Protein AF-A0A645GC08-F1 (afdb_monomer)

Nearest PDB structures (foldseek):
  6nr8-assembly1_1  TM=3.978E-01  e=1.849E+00  Homo sapiens
  1fxk-assembly1_B  TM=2.703E-01  e=1.418E+00  Methanothermobacter thermautotrophicus
  2zdi-assembly1_B-2  TM=3.950E-01  e=8.174E+00  Pyrococcus horikoshii

Solvent-accessible surface area (backbone atoms only — not comparable to full-atom values): 13356 Å² total; per-residue (Å²): 122,77,52,59,74,87,44,87,64,41,67,59,56,50,52,43,41,53,43,40,22,62,63,48,68,34,46,72,47,71,43,94,70,57,25,43,70,50,77,42,51,56,72,68,39,49,51,50,32,51,51,52,36,55,53,45,50,52,51,51,55,53,50,50,53,58,54,64,69,70,48,66,54,70,79,37,64,28,64,39,75,78,86,88,50,78,43,80,37,68,46,51,73,68,41,28,52,48,25,18,51,52,19,20,40,50,35,42,37,51,52,43,51,51,54,49,52,54,54,53,50,64,71,67,50,75,84,87,82,82,84,88,86,84,87,83,88,84,84,90,85,90,78,87,82,77,85,88,81,67,85,54,77,67,56,60,52,51,51,51,50,50,53,54,49,53,50,50,50,52,38,48,52,52,51,48,54,50,42,72,73,65,63,69,76,80,80,76,64,80,88,58,76,62,85,52,70,28,68,68,22,21,52,53,13,28,55,49,24,68,70,52,78,87,81,76,69,89,87,80,90,86,133

Secondary structure (DSSP, 8-state):
----TT-TTHHHHHHHHHHHHHHTT-EEEE-TTSS-EEEES-HHHHHHHHHHHHHHHHHHHHHHHHHHHH-GGGG-EEEEE-SS-EEEEEPPHHHHHHHHHHHHHHHHHHHHHHHHHHHHHHHHS----SSS-----------PPP------HHHHHHHHHHHHHHHHHHHHHHHHHHHHHH-PPP--------SS--HHHHHHHHHHHHHS-SS--------

Organism: NCBI:txid1076179

pLDDT: mean 78.56, std 20.41, range [30.0, 98.12]

Mean predicted aligned error: 11.7 Å

Foldseek 3Di:
DQDDQPDPCLLLLVLLLVLLCVLLLWDWDADLSSHDIGIFAPPVSVVLSVLLSVQLVVLLVVLLVVLVVVVPQQPDWWFDDPPPDTDTGRDDSSQLSVLLSVLLSVLLSVVSVVVSVVVVVVLPDDPPPPPPDDDDDDDDDDDDDDDPPDPPPNVVSVVVVVVVVVRSVVRVVVSVVVCVVPVDDDPPSPPDPPSTHGPVSSVSSNVSNNVRDSPDSDPDPDD

Sequence (223 aa):
MIGRPGQRWLRHYCTLFMAVARANDVEFLLAGNSTRMYAHGMPSDIAMTIALYESLRAQMVASATRWMATGDWKRETTDRWDGHRLDEQPVHWSTAKTSFYEGFISSIAERLQDSRRRAEESATAPTATAAGRATDAGTRSTGPGPDPTGPGPGKDLHSTAVVLAAKREQVRAFHQQVCDRLRPGRWRGGDRGPTTWSEGGARAGREAGRRAAVGRAHGELSR

Radius of gyration: 24.83 Å; Cα contacts (8 Å, |Δi|>4): 228; chains: 1; bounding box: 43×56×78 Å

Structure (mmCIF, N/CA/C/O backbone):
data_AF-A0A645GC08-F1
#
_entry.id   AF-A0A645GC08-F1
#
loop_
_atom_site.group_PDB
_atom_site.id
_atom_site.type_symbol
_atom_site.label_atom_id
_atom_site.label_alt_id
_atom_site.label_comp_id
_atom_site.label_asym_id
_atom_site.label_entity_id
_atom_site.label_seq_id
_atom_site.pdbx_PDB_ins_code
_atom_site.Cartn_x
_atom_site.Cartn_y
_atom_site.Cartn_z
_atom_site.occupancy
_atom_site.B_iso_or_equiv
_atom_site.auth_seq_id
_atom_site.auth_comp_id
_atom_site.auth_asym_id
_atom_site.auth_atom_id
_atom_site.pdbx_PDB_model_num
ATOM 1 N N . MET A 1 1 ? -14.2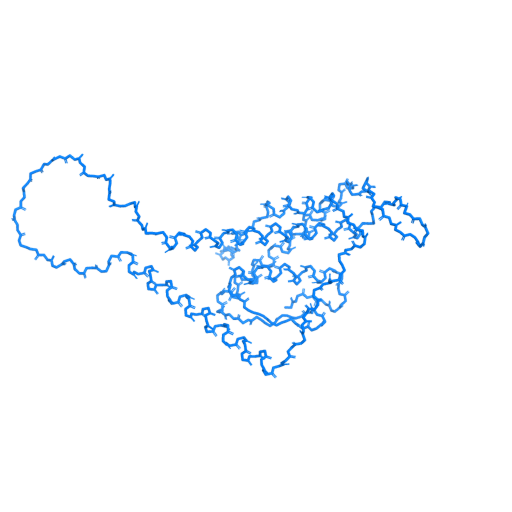95 1.446 -3.977 1.00 65.50 1 MET A N 1
ATOM 2 C CA . MET A 1 1 ? -13.894 0.419 -4.977 1.00 65.50 1 MET A CA 1
ATOM 3 C C . MET A 1 1 ? -12.379 0.443 -5.100 1.00 65.50 1 MET A C 1
ATOM 5 O O . MET A 1 1 ? -11.834 1.532 -5.036 1.00 65.50 1 MET A O 1
ATOM 9 N N . ILE A 1 2 ? -11.711 -0.703 -5.278 1.00 79.81 2 ILE A N 1
ATOM 10 C CA . ILE A 1 2 ? -10.236 -0.751 -5.389 1.00 79.81 2 ILE A CA 1
ATOM 11 C C . ILE A 1 2 ? -9.778 -0.644 -6.851 1.00 79.81 2 ILE A C 1
ATOM 13 O O . ILE A 1 2 ? -8.783 0.014 -7.153 1.00 79.81 2 ILE A O 1
ATOM 17 N N . GLY A 1 3 ? -10.510 -1.273 -7.772 1.00 80.31 3 GLY A N 1
ATOM 18 C CA . GLY A 1 3 ? -10.159 -1.284 -9.188 1.00 80.31 3 GLY A CA 1
ATOM 19 C C . GLY A 1 3 ? -11.130 -2.088 -10.047 1.00 80.31 3 GLY A C 1
ATOM 20 O O . GLY A 1 3 ? -12.157 -2.571 -9.563 1.00 80.31 3 GLY A O 1
ATOM 21 N N . ARG A 1 4 ? -10.802 -2.224 -11.336 1.00 78.56 4 ARG A N 1
ATOM 22 C CA . ARG A 1 4 ? -11.586 -3.012 -12.307 1.00 78.56 4 ARG A CA 1
ATOM 23 C C . ARG A 1 4 ? -11.124 -4.479 -12.324 1.00 78.56 4 ARG A C 1
ATOM 25 O O . ARG A 1 4 ? -9.937 -4.721 -12.097 1.00 78.56 4 ARG A O 1
ATOM 32 N N . PRO A 1 5 ? -12.007 -5.458 -12.613 1.00 72.88 5 PRO A N 1
ATOM 33 C CA . PRO A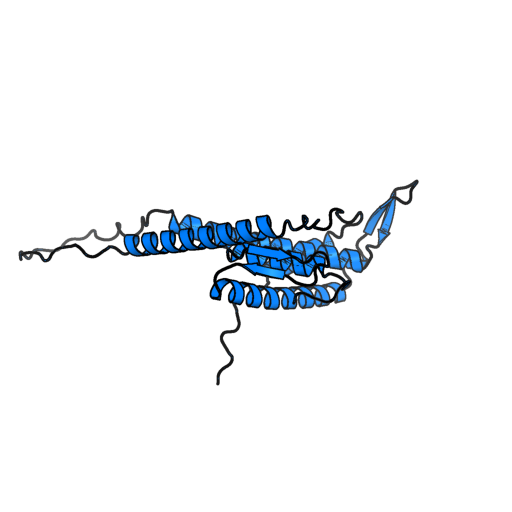 1 5 ? -11.590 -6.853 -12.755 1.00 72.88 5 PRO A CA 1
ATOM 34 C C . PRO A 1 5 ? -10.467 -6.987 -13.790 1.00 72.88 5 PRO A C 1
ATOM 36 O O . PRO A 1 5 ? -10.525 -6.359 -14.845 1.00 72.88 5 PRO A O 1
ATOM 39 N N . GLY A 1 6 ? -9.430 -7.768 -13.477 1.00 72.19 6 GLY A N 1
ATOM 40 C CA . GLY A 1 6 ? -8.290 -7.978 -14.379 1.00 72.19 6 GLY A CA 1
ATOM 41 C C . GLY A 1 6 ? -7.342 -6.779 -14.520 1.00 72.19 6 GLY A C 1
ATOM 42 O O . GLY A 1 6 ? -6.403 -6.834 -15.313 1.00 72.19 6 GLY A O 1
ATOM 43 N N . GLN A 1 7 ? -7.540 -5.698 -13.755 1.00 81.00 7 GLN A N 1
ATOM 44 C CA . GLN A 1 7 ? -6.618 -4.567 -13.761 1.00 81.00 7 GLN A CA 1
ATOM 45 C C . GLN A 1 7 ? -5.208 -5.019 -13.357 1.00 81.00 7 GLN A C 1
ATOM 47 O O . GLN A 1 7 ? -5.000 -5.664 -12.324 1.00 81.00 7 GLN A O 1
ATOM 52 N N . ARG A 1 8 ? -4.213 -4.625 -14.157 1.00 80.38 8 ARG A N 1
ATOM 53 C CA . ARG A 1 8 ? -2.802 -4.847 -13.828 1.00 80.38 8 ARG A CA 1
ATOM 54 C C . ARG A 1 8 ? -2.493 -4.235 -12.460 1.00 80.38 8 ARG A C 1
ATOM 56 O O . ARG A 1 8 ? -2.884 -3.102 -12.191 1.00 80.38 8 ARG A O 1
ATOM 63 N N . TRP A 1 9 ? -1.773 -4.983 -11.624 1.00 87.19 9 TRP A N 1
ATOM 64 C CA . TRP A 1 9 ? -1.327 -4.564 -10.283 1.00 87.19 9 TRP A CA 1
ATOM 65 C C . TRP A 1 9 ? -2.415 -4.464 -9.208 1.00 87.19 9 TRP A C 1
ATOM 67 O O . TRP A 1 9 ? -2.113 -4.051 -8.089 1.00 87.19 9 TRP A O 1
ATOM 77 N N . LEU A 1 10 ? -3.649 -4.895 -9.498 1.00 88.25 10 LEU A N 1
ATOM 78 C CA . LEU A 1 10 ? -4.759 -4.868 -8.541 1.00 88.25 10 LEU A CA 1
ATOM 79 C C . LEU A 1 10 ? -4.413 -5.565 -7.220 1.00 88.25 10 LEU A C 1
ATOM 81 O O . LEU A 1 10 ? -4.722 -5.058 -6.148 1.00 88.25 10 LEU A O 1
ATOM 85 N N . ARG A 1 11 ? -3.671 -6.672 -7.300 1.00 87.38 11 ARG A N 1
ATOM 86 C CA . ARG A 1 11 ? -3.142 -7.380 -6.133 1.00 87.38 11 ARG A CA 1
ATOM 87 C C . ARG A 1 11 ? -2.327 -6.469 -5.214 1.00 87.38 11 ARG A C 1
ATOM 89 O O . ARG A 1 11 ? -2.555 -6.483 -4.014 1.00 87.38 11 ARG A O 1
ATOM 96 N N . HIS A 1 12 ? -1.393 -5.688 -5.754 1.00 91.94 12 HIS A N 1
ATOM 97 C CA . HIS A 1 12 ? -0.552 -4.803 -4.945 1.00 91.94 12 HIS A CA 1
ATOM 98 C C . HIS A 1 12 ? -1.367 -3.661 -4.338 1.00 91.94 12 HIS A C 1
ATOM 100 O O . HIS A 1 12 ? -1.130 -3.276 -3.198 1.00 91.94 12 HIS A O 1
ATOM 106 N N . TYR A 1 13 ? -2.384 -3.170 -5.052 1.00 93.06 13 TYR A N 1
ATOM 107 C CA . TYR A 1 13 ? -3.334 -2.211 -4.491 1.00 93.06 13 TYR A CA 1
ATOM 108 C C . TYR A 1 13 ? -4.119 -2.806 -3.320 1.00 93.06 13 TYR A C 1
ATOM 110 O O . TYR A 1 13 ? -4.253 -2.141 -2.297 1.00 93.06 13 TYR A O 1
ATOM 118 N N . CYS A 1 14 ? -4.573 -4.056 -3.422 1.00 91.88 14 CYS A N 1
ATOM 119 C CA . CYS A 1 14 ? -5.171 -4.757 -2.290 1.00 91.88 14 CYS A CA 1
ATOM 120 C C . CYS A 1 14 ? -4.160 -4.920 -1.149 1.00 91.88 14 CYS A C 1
ATOM 122 O O . CYS A 1 14 ? -4.481 -4.579 -0.019 1.00 91.88 14 CYS A O 1
ATOM 124 N N . THR A 1 15 ? -2.933 -5.385 -1.412 1.00 92.38 15 THR A N 1
ATOM 125 C CA . THR A 1 15 ? -1.918 -5.589 -0.361 1.00 92.38 15 THR A CA 1
ATOM 126 C C . THR A 1 15 ? -1.582 -4.298 0.383 1.00 92.38 15 THR A C 1
ATOM 128 O O . THR A 1 15 ? -1.499 -4.320 1.609 1.00 92.38 15 THR A O 1
ATOM 131 N N . LEU A 1 16 ? -1.462 -3.170 -0.324 1.00 94.81 16 LEU A N 1
ATOM 132 C CA . LEU A 1 16 ? -1.279 -1.864 0.308 1.00 94.81 16 LEU A CA 1
ATOM 133 C C . LEU A 1 16 ? -2.466 -1.508 1.210 1.00 94.81 16 LEU A C 1
ATOM 135 O O . LEU A 1 16 ? -2.259 -1.129 2.358 1.00 94.81 16 LEU A O 1
ATOM 139 N N . PHE A 1 17 ? -3.701 -1.668 0.721 1.00 94.12 17 PHE A N 1
ATOM 140 C CA . PHE A 1 17 ? -4.895 -1.421 1.533 1.00 94.12 17 PHE A CA 1
ATOM 141 C C . PHE A 1 17 ? -4.889 -2.279 2.801 1.00 94.12 17 PHE A C 1
ATOM 143 O O . PHE A 1 17 ? -5.131 -1.768 3.886 1.00 94.12 17 PHE A O 1
ATOM 150 N N . MET A 1 18 ? -4.560 -3.568 2.684 1.00 92.19 18 MET A N 1
ATOM 151 C CA . MET A 1 18 ? -4.503 -4.481 3.829 1.00 92.19 18 MET A CA 1
ATOM 152 C C . MET A 1 18 ? -3.471 -4.050 4.873 1.00 92.19 18 MET A C 1
ATOM 154 O O . MET A 1 18 ? -3.731 -4.176 6.067 1.00 92.19 18 MET A O 1
ATOM 158 N N . ALA A 1 19 ? -2.313 -3.540 4.443 1.00 92.69 19 ALA A N 1
ATOM 159 C CA . ALA A 1 19 ? -1.307 -3.006 5.359 1.00 92.69 19 ALA A CA 1
ATOM 160 C C . ALA A 1 19 ? -1.841 -1.790 6.136 1.00 92.69 19 ALA A C 1
ATOM 162 O O . ALA A 1 19 ? -1.668 -1.719 7.350 1.00 92.69 19 ALA A O 1
ATOM 163 N N . VAL A 1 20 ? -2.543 -0.878 5.454 1.00 93.81 20 VAL A N 1
ATOM 164 C CA . VAL A 1 20 ? -3.143 0.312 6.078 1.00 93.81 20 VAL A CA 1
ATOM 165 C C . VAL A 1 20 ? -4.310 -0.059 6.998 1.00 93.81 20 VAL A C 1
ATOM 167 O O . VAL A 1 20 ? -4.372 0.435 8.118 1.00 93.81 20 VAL A O 1
ATOM 170 N N . ALA A 1 21 ? -5.201 -0.957 6.576 1.00 92.75 21 ALA A N 1
ATOM 171 C CA . ALA A 1 21 ? -6.361 -1.376 7.363 1.00 92.75 21 ALA A CA 1
ATOM 172 C C . ALA A 1 21 ? -5.948 -2.008 8.701 1.00 92.75 21 ALA A C 1
ATOM 174 O O . ALA A 1 21 ? -6.444 -1.610 9.752 1.00 92.75 21 ALA A O 1
ATOM 175 N N . ARG A 1 22 ? -4.946 -2.902 8.689 1.00 88.94 22 ARG A N 1
ATOM 176 C CA . ARG A 1 22 ? -4.400 -3.492 9.925 1.00 88.94 22 ARG A CA 1
ATOM 177 C C . ARG A 1 22 ? -3.792 -2.458 10.872 1.00 88.94 22 ARG A C 1
ATOM 179 O O . ARG A 1 22 ? -3.813 -2.658 12.083 1.00 88.94 22 ARG A O 1
ATOM 186 N N . ALA A 1 23 ? -3.227 -1.376 10.341 1.00 88.38 23 ALA A N 1
ATOM 187 C CA . ALA A 1 23 ? -2.657 -0.309 11.160 1.00 88.38 23 ALA A CA 1
ATOM 188 C C . ALA A 1 23 ? -3.726 0.541 11.863 1.00 88.38 23 ALA A C 1
ATOM 190 O O . ALA A 1 23 ? -3.434 1.137 12.892 1.00 88.38 23 ALA A O 1
ATOM 191 N N . ASN A 1 24 ? -4.948 0.565 11.325 1.00 88.44 24 ASN A N 1
ATOM 192 C CA . ASN A 1 24 ? -6.072 1.360 11.822 1.00 88.44 24 ASN A CA 1
ATOM 193 C C . ASN A 1 24 ? -7.178 0.485 12.445 1.00 88.44 24 ASN A C 1
ATOM 195 O O . ASN A 1 24 ? -8.313 0.928 12.546 1.00 88.44 24 ASN A O 1
ATOM 199 N N . ASP A 1 25 ? -6.868 -0.764 12.819 1.00 87.69 25 ASP A N 1
ATOM 200 C CA . ASP A 1 25 ? -7.819 -1.721 13.414 1.00 87.69 25 ASP A CA 1
ATOM 201 C C . ASP A 1 25 ? -9.111 -1.932 12.588 1.00 87.69 25 ASP A C 1
ATOM 203 O O . ASP A 1 25 ? -10.182 -2.214 13.127 1.00 87.69 25 ASP A O 1
ATOM 207 N N . VAL A 1 26 ? -9.006 -1.827 11.259 1.00 92.06 26 VAL A N 1
ATOM 208 C CA . VAL A 1 26 ? -10.106 -2.087 10.324 1.00 92.06 26 VAL A CA 1
ATOM 209 C C . VAL A 1 26 ? -10.006 -3.515 9.797 1.00 92.06 26 VAL A C 1
ATOM 211 O O . VAL A 1 26 ? -9.039 -3.884 9.125 1.00 92.06 26 VAL A O 1
ATOM 214 N N . GLU A 1 27 ? -11.049 -4.300 10.044 1.00 92.62 27 GLU A N 1
ATOM 215 C CA . GLU A 1 27 ? -11.235 -5.621 9.450 1.00 92.62 27 GLU A CA 1
ATOM 216 C C . GLU A 1 27 ? -11.897 -5.503 8.073 1.00 92.62 27 GLU A C 1
ATOM 218 O O . GLU A 1 27 ? -12.526 -4.495 7.746 1.00 92.62 27 GLU A O 1
ATOM 223 N N . PHE A 1 28 ? -11.764 -6.513 7.213 1.00 91.75 28 PHE A N 1
ATOM 224 C CA . PHE A 1 28 ? -12.370 -6.448 5.881 1.00 91.75 28 PHE A CA 1
ATOM 225 C C . PHE A 1 28 ? -12.635 -7.816 5.249 1.00 91.75 28 PHE A C 1
ATOM 227 O O . PHE A 1 28 ? -12.053 -8.836 5.616 1.00 91.75 28 PHE A O 1
ATOM 234 N N . LEU A 1 29 ? -13.485 -7.809 4.223 1.00 90.25 29 LEU A N 1
ATOM 235 C CA . LEU A 1 29 ? -13.654 -8.895 3.264 1.00 90.25 29 LEU A CA 1
ATOM 236 C C . LEU A 1 29 ? -13.270 -8.427 1.866 1.00 90.25 29 LEU A C 1
ATOM 238 O O . LEU A 1 29 ? -13.698 -7.366 1.417 1.00 90.25 29 LEU A O 1
ATOM 242 N N . LEU A 1 30 ? -12.489 -9.232 1.152 1.00 87.88 30 LEU A N 1
ATOM 243 C CA . LEU A 1 30 ? -12.089 -8.963 -0.226 1.00 87.88 30 LEU A CA 1
ATOM 244 C C . LEU A 1 30 ? -12.901 -9.850 -1.172 1.00 87.88 30 LEU A C 1
ATOM 246 O O . LEU A 1 30 ? -12.920 -11.071 -1.028 1.00 87.88 30 LEU A O 1
ATOM 250 N N . ALA A 1 31 ? -13.561 -9.242 -2.157 1.00 84.81 31 ALA A N 1
ATOM 251 C CA . ALA A 1 31 ? -14.234 -9.991 -3.211 1.00 84.81 31 ALA A CA 1
ATOM 252 C C . ALA A 1 31 ? -13.220 -10.864 -3.972 1.00 84.81 31 ALA A C 1
ATOM 254 O O . ALA A 1 31 ? -12.104 -10.419 -4.238 1.00 84.81 31 ALA A O 1
ATOM 255 N N . GLY A 1 32 ? -13.607 -12.077 -4.384 1.00 77.94 32 GLY A N 1
ATOM 256 C CA . GLY A 1 32 ? -12.688 -13.034 -5.026 1.00 77.94 32 GLY A CA 1
ATOM 257 C C . GLY A 1 32 ? -12.002 -12.508 -6.297 1.00 77.94 32 GLY A C 1
ATOM 258 O O . GLY A 1 32 ? -10.858 -12.848 -6.577 1.00 77.94 32 GLY A O 1
ATOM 259 N N . ASN A 1 33 ? -12.647 -11.592 -7.024 1.00 80.81 33 ASN A N 1
ATOM 260 C CA . ASN A 1 33 ? -12.076 -10.916 -8.198 1.00 80.81 33 ASN A CA 1
ATOM 261 C C . ASN A 1 33 ? -11.182 -9.703 -7.854 1.00 80.81 33 ASN A C 1
ATOM 263 O O . ASN A 1 33 ? -10.749 -8.977 -8.746 1.00 80.81 33 ASN A O 1
ATOM 267 N N . SER A 1 34 ? -10.932 -9.461 -6.565 1.00 82.06 34 SER A N 1
ATOM 268 C CA . SER A 1 34 ? -10.100 -8.388 -6.006 1.00 82.06 34 SER A CA 1
ATOM 269 C C . SER A 1 34 ? -10.540 -6.951 -6.343 1.00 82.06 34 SER A C 1
ATOM 271 O O . SER A 1 34 ? -9.756 -6.014 -6.238 1.00 82.06 34 SER A O 1
ATOM 273 N N . THR A 1 35 ? -11.799 -6.743 -6.739 1.00 84.69 35 THR A N 1
ATOM 274 C CA . THR A 1 35 ? -12.303 -5.416 -7.169 1.00 84.69 35 THR A CA 1
ATOM 275 C C . THR A 1 35 ? -12.919 -4.578 -6.054 1.00 84.69 35 THR A C 1
ATOM 277 O O . THR A 1 35 ? -12.949 -3.342 -6.122 1.00 84.69 35 THR A O 1
ATOM 280 N N . ARG A 1 36 ? -13.436 -5.245 -5.021 1.00 84.50 36 ARG A N 1
ATOM 281 C CA . ARG A 1 36 ? -14.189 -4.629 -3.928 1.00 84.50 36 ARG A CA 1
ATOM 282 C C . ARG A 1 36 ? -13.718 -5.170 -2.590 1.00 84.50 36 ARG A C 1
ATOM 284 O O . ARG A 1 36 ? -13.502 -6.371 -2.453 1.00 84.50 36 ARG A O 1
ATOM 291 N N . MET A 1 37 ? -13.599 -4.262 -1.629 1.00 87.25 37 MET A N 1
ATOM 292 C CA . MET A 1 37 ? -13.346 -4.565 -0.227 1.00 87.25 37 MET A CA 1
ATOM 293 C C . MET A 1 37 ? -14.523 -4.052 0.590 1.00 87.25 37 MET A C 1
ATOM 295 O O . MET A 1 37 ? -14.999 -2.942 0.348 1.00 87.25 37 MET A O 1
ATOM 299 N N . TYR A 1 38 ? -14.989 -4.873 1.520 1.00 89.75 38 TYR A N 1
ATOM 300 C CA . TYR A 1 38 ? -16.022 -4.539 2.488 1.00 89.75 38 TYR A CA 1
ATOM 301 C C . TYR A 1 38 ? -15.323 -4.350 3.827 1.00 89.75 38 TYR A C 1
ATOM 303 O O . TYR A 1 38 ? -14.856 -5.327 4.400 1.00 89.75 38 TYR A O 1
ATOM 311 N N . ALA A 1 39 ? -15.158 -3.101 4.254 1.00 90.69 39 ALA A N 1
ATOM 312 C CA . ALA A 1 39 ? -14.477 -2.763 5.497 1.00 90.69 39 ALA A CA 1
ATOM 313 C C . ALA A 1 39 ? -15.452 -2.792 6.681 1.00 90.69 39 ALA A C 1
ATOM 315 O O . ALA A 1 39 ? -16.612 -2.398 6.554 1.00 90.69 39 ALA A O 1
ATOM 316 N N . HIS A 1 40 ? -14.955 -3.233 7.828 1.00 91.62 40 HIS A N 1
ATOM 317 C CA . HIS A 1 40 ? -15.657 -3.338 9.094 1.00 91.62 40 HIS A CA 1
ATOM 318 C C . HIS A 1 40 ? -14.781 -2.688 10.167 1.00 91.62 40 HIS A C 1
ATOM 320 O O . HIS A 1 40 ? -13.630 -3.068 10.358 1.00 91.62 40 HIS A O 1
ATOM 326 N N . GLY A 1 41 ? -15.308 -1.676 10.837 1.00 91.50 41 GLY A N 1
ATOM 327 C CA . GLY A 1 41 ? -14.552 -0.841 11.762 1.00 91.50 41 GLY A CA 1
ATOM 328 C C . GLY A 1 41 ? -15.373 0.373 12.164 1.00 91.50 41 GLY A C 1
ATOM 329 O O . GLY A 1 41 ? -16.509 0.538 11.706 1.00 91.50 41 GLY A O 1
ATOM 330 N N . MET A 1 42 ? -14.801 1.239 12.998 1.00 90.88 42 MET A N 1
ATOM 331 C CA . MET A 1 42 ? -15.452 2.509 13.307 1.00 90.88 42 MET A CA 1
ATOM 332 C C . MET A 1 42 ? -15.467 3.405 12.058 1.00 90.88 42 MET A C 1
ATOM 334 O O . MET A 1 42 ? -14.512 3.380 11.276 1.00 90.88 42 MET A O 1
ATOM 338 N N . PRO A 1 43 ? -16.503 4.240 11.860 1.00 90.50 43 PRO A N 1
ATOM 339 C CA . PRO A 1 43 ? -16.583 5.120 10.693 1.00 90.50 43 PRO A CA 1
ATOM 340 C C . PRO A 1 43 ? -15.357 6.029 10.510 1.00 90.50 43 PRO A C 1
ATOM 342 O O . PRO A 1 43 ? -14.895 6.211 9.384 1.00 90.50 43 PRO A O 1
ATOM 345 N N . SER A 1 44 ? -14.797 6.551 11.609 1.00 89.56 44 SER A N 1
ATOM 346 C CA . SER A 1 44 ? -13.567 7.356 11.603 1.00 89.56 44 SER A CA 1
ATOM 347 C C . SER A 1 44 ? -12.365 6.576 11.078 1.00 89.56 44 SER A C 1
ATOM 349 O O . SER A 1 44 ? -11.617 7.075 10.240 1.00 89.56 44 SER A O 1
ATOM 351 N N . ASP A 1 45 ? -12.211 5.336 11.532 1.00 91.06 45 ASP A N 1
ATOM 352 C CA . ASP A 1 45 ? -11.048 4.498 11.241 1.00 91.06 45 ASP A CA 1
ATOM 353 C C . ASP A 1 45 ? -11.098 4.010 9.791 1.00 91.06 45 ASP A C 1
ATOM 355 O O . ASP A 1 45 ? -10.083 3.974 9.091 1.00 91.06 45 ASP A O 1
ATOM 359 N N . ILE A 1 46 ? -12.305 3.719 9.295 1.00 92.81 46 ILE A N 1
ATOM 360 C CA . ILE A 1 46 ? -12.548 3.419 7.882 1.00 92.81 46 ILE A CA 1
ATOM 361 C C . ILE A 1 46 ? -12.210 4.638 7.015 1.00 92.81 46 ILE A C 1
ATOM 363 O O . ILE A 1 46 ? -11.494 4.493 6.023 1.00 92.81 46 ILE A O 1
ATOM 367 N N . ALA A 1 47 ? -12.681 5.836 7.378 1.00 92.81 47 ALA A N 1
ATOM 368 C CA . ALA A 1 47 ? -12.394 7.056 6.622 1.00 92.81 47 ALA A CA 1
ATOM 369 C C . ALA A 1 47 ? -10.886 7.357 6.579 1.00 92.81 47 ALA A C 1
ATOM 371 O O . ALA A 1 47 ? -10.339 7.635 5.509 1.00 92.81 47 ALA A O 1
ATOM 372 N N . MET A 1 48 ? -10.196 7.219 7.714 1.00 91.88 48 MET A N 1
ATOM 373 C CA . MET A 1 48 ? -8.745 7.384 7.806 1.00 91.88 48 MET A CA 1
ATOM 374 C C . MET A 1 48 ? -8.001 6.335 6.974 1.00 91.88 48 MET A C 1
ATOM 376 O O . MET A 1 48 ? -7.090 6.679 6.221 1.00 91.88 48 MET A O 1
ATOM 380 N N . THR A 1 49 ? -8.429 5.071 7.037 1.00 93.81 49 THR A N 1
ATOM 381 C CA . THR A 1 49 ? -7.871 3.978 6.226 1.00 93.81 49 THR A CA 1
ATOM 382 C C . THR A 1 49 ? -7.983 4.279 4.737 1.00 93.81 49 THR A C 1
ATOM 384 O O . THR A 1 49 ? -7.004 4.121 4.010 1.00 93.81 49 THR A O 1
ATOM 387 N N . ILE A 1 50 ? -9.152 4.737 4.278 1.00 93.25 50 ILE A N 1
ATOM 388 C CA . ILE A 1 50 ? -9.383 5.089 2.872 1.00 93.25 50 ILE A CA 1
ATOM 389 C C . ILE A 1 50 ? -8.484 6.259 2.463 1.00 93.25 50 ILE A C 1
ATOM 391 O O . ILE A 1 50 ? -7.757 6.139 1.478 1.00 93.25 50 ILE A O 1
ATOM 395 N N . ALA A 1 51 ? -8.462 7.346 3.239 1.00 94.25 51 ALA A N 1
ATOM 396 C CA . ALA A 1 51 ? -7.664 8.531 2.926 1.00 94.25 51 ALA A CA 1
ATOM 397 C C . ALA A 1 51 ? -6.156 8.225 2.868 1.00 94.25 51 ALA A C 1
ATOM 399 O O . ALA A 1 51 ? -5.460 8.621 1.926 1.00 94.25 51 ALA A O 1
ATOM 400 N N . LEU A 1 52 ? -5.645 7.473 3.848 1.00 94.06 52 LEU A N 1
ATOM 401 C CA . LEU A 1 52 ? -4.247 7.042 3.877 1.00 94.06 52 LEU A CA 1
ATOM 402 C C . LEU A 1 52 ? -3.923 6.123 2.702 1.00 94.06 52 LEU A C 1
ATOM 404 O O . LEU A 1 52 ? -2.908 6.313 2.034 1.00 94.06 52 LEU A O 1
ATOM 408 N N . TYR A 1 53 ? -4.786 5.147 2.423 1.00 95.31 53 TYR A N 1
ATOM 409 C CA . TYR A 1 53 ? -4.618 4.243 1.294 1.00 95.31 53 TYR A CA 1
ATOM 410 C C . TYR A 1 53 ? -4.556 4.993 -0.042 1.00 95.31 53 TYR A C 1
ATOM 412 O O . TYR A 1 53 ? -3.656 4.734 -0.843 1.00 95.31 53 TYR A O 1
ATOM 420 N N . GLU A 1 54 ? -5.481 5.921 -0.289 1.00 95.31 54 GLU A N 1
ATOM 421 C CA . GLU A 1 54 ? -5.543 6.675 -1.542 1.00 95.31 54 GLU A CA 1
ATOM 422 C C . GLU A 1 54 ? -4.297 7.544 -1.735 1.00 95.31 54 GLU A C 1
ATOM 424 O O . GLU A 1 54 ? -3.670 7.494 -2.800 1.00 95.31 54 GLU A O 1
ATOM 429 N N . SER A 1 55 ? -3.875 8.248 -0.681 1.00 96.44 55 SER A N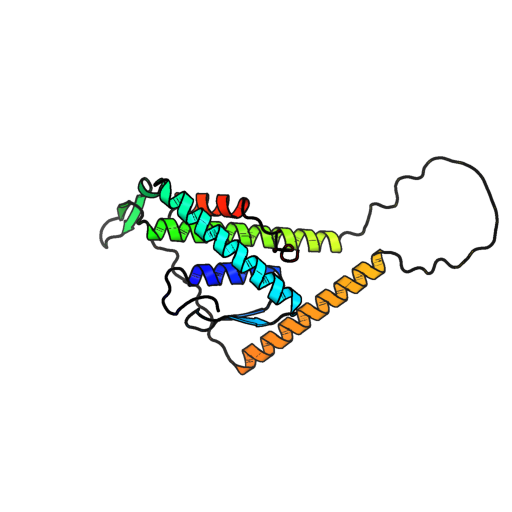 1
ATOM 430 C CA . SER A 1 55 ? -2.642 9.039 -0.685 1.00 96.44 55 SER A CA 1
ATOM 431 C C . SER A 1 55 ? -1.407 8.169 -0.945 1.00 96.44 55 SER A C 1
ATOM 433 O O . SER A 1 55 ? -0.612 8.453 -1.847 1.00 96.44 55 SER A O 1
ATOM 435 N N . LEU A 1 56 ? -1.253 7.060 -0.218 1.00 96.75 56 LEU A N 1
ATOM 436 C CA . LEU A 1 56 ? -0.103 6.165 -0.361 1.00 96.75 56 LEU A CA 1
ATOM 437 C C . LEU A 1 56 ? -0.078 5.471 -1.723 1.00 96.75 56 LEU A C 1
ATOM 439 O O . LEU A 1 56 ? 0.989 5.329 -2.321 1.00 96.75 56 LEU A O 1
ATOM 443 N N . ARG A 1 57 ? -1.237 5.083 -2.261 1.00 96.75 57 ARG A N 1
ATOM 444 C CA . ARG A 1 57 ? -1.341 4.509 -3.606 1.00 96.75 57 ARG A CA 1
ATOM 445 C C . ARG A 1 57 ? -0.896 5.512 -4.666 1.00 96.75 57 ARG A C 1
ATOM 447 O O . ARG A 1 57 ? -0.146 5.131 -5.568 1.00 96.75 57 ARG A O 1
ATOM 454 N N . ALA A 1 58 ? -1.328 6.769 -4.567 1.00 96.19 58 ALA A N 1
ATOM 455 C CA . ALA A 1 58 ? -0.905 7.822 -5.488 1.00 96.19 58 ALA A CA 1
ATOM 456 C C . ALA A 1 58 ? 0.617 8.035 -5.425 1.00 96.19 58 ALA A C 1
ATOM 458 O O . ALA A 1 58 ? 1.288 8.015 -6.461 1.00 96.19 58 ALA A O 1
ATOM 459 N N . GLN A 1 59 ? 1.180 8.127 -4.216 1.00 97.94 59 GLN A N 1
ATOM 460 C CA . GLN A 1 59 ? 2.624 8.262 -3.998 1.00 97.94 59 GLN A CA 1
ATOM 461 C C . GLN A 1 59 ? 3.415 7.061 -4.541 1.00 97.94 59 GLN A C 1
ATOM 463 O O . GLN A 1 59 ? 4.455 7.248 -5.178 1.00 97.94 59 GLN A O 1
ATOM 468 N N . MET A 1 60 ? 2.915 5.837 -4.352 1.00 97.88 60 MET A N 1
ATOM 469 C CA . MET A 1 60 ? 3.527 4.610 -4.866 1.00 97.88 60 MET A CA 1
ATOM 470 C C . MET A 1 60 ? 3.579 4.604 -6.398 1.00 97.88 60 MET A C 1
ATOM 472 O O . MET A 1 60 ? 4.623 4.331 -6.989 1.00 97.88 60 MET A O 1
ATOM 476 N N . VAL A 1 61 ? 2.463 4.930 -7.060 1.00 97.31 61 VAL A N 1
ATOM 477 C CA . VAL A 1 61 ? 2.383 4.973 -8.529 1.00 97.31 61 VAL A CA 1
ATOM 478 C C . VAL A 1 61 ? 3.278 6.076 -9.096 1.00 97.31 61 VAL A C 1
ATOM 480 O O . VAL A 1 61 ? 4.000 5.828 -10.066 1.00 97.31 61 VAL A O 1
ATOM 483 N N . ALA A 1 62 ? 3.277 7.261 -8.484 1.00 97.81 62 ALA A N 1
ATOM 484 C CA . ALA A 1 62 ? 4.124 8.375 -8.901 1.00 97.81 62 ALA A CA 1
ATOM 485 C C . ALA A 1 62 ? 5.616 8.044 -8.740 1.00 97.81 62 ALA A C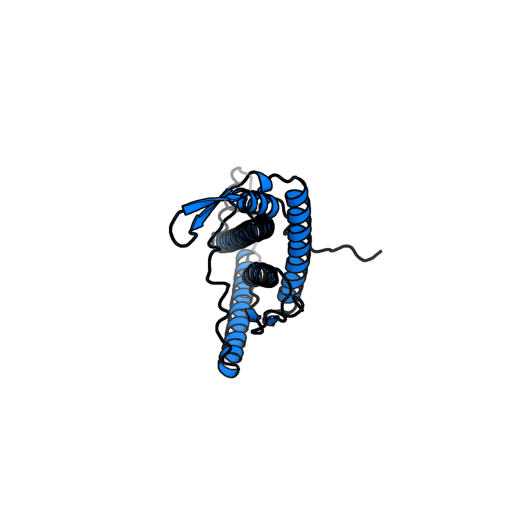 1
ATOM 487 O O . ALA A 1 62 ? 6.397 8.239 -9.671 1.00 97.81 62 ALA A O 1
ATOM 488 N N . SER A 1 63 ? 6.006 7.477 -7.596 1.00 98.12 63 SER A N 1
ATOM 489 C CA . SER A 1 63 ? 7.398 7.109 -7.315 1.00 98.12 63 SER A CA 1
ATOM 490 C C . SER A 1 63 ? 7.893 5.997 -8.238 1.00 98.12 63 SER A C 1
ATOM 492 O O . SER A 1 63 ? 8.985 6.111 -8.789 1.00 98.12 63 SER A O 1
ATOM 494 N N . ALA A 1 64 ? 7.066 4.976 -8.489 1.00 97.19 64 ALA A N 1
ATOM 495 C CA . ALA A 1 64 ? 7.392 3.921 -9.445 1.00 97.19 64 ALA A CA 1
ATOM 496 C C . ALA A 1 64 ? 7.575 4.483 -10.856 1.00 97.19 64 ALA A C 1
ATOM 498 O O . ALA A 1 64 ? 8.489 4.088 -11.563 1.00 97.19 64 ALA A O 1
ATOM 499 N N . THR A 1 65 ? 6.721 5.421 -11.274 1.00 97.44 65 THR A N 1
ATOM 500 C CA . THR A 1 65 ? 6.822 6.042 -12.603 1.00 97.44 65 THR A CA 1
ATOM 501 C C . THR A 1 65 ? 8.121 6.834 -12.747 1.00 97.44 65 THR A C 1
ATOM 503 O O . THR A 1 65 ? 8.811 6.679 -13.750 1.00 97.44 65 THR A O 1
ATOM 506 N N . ARG A 1 66 ? 8.495 7.616 -11.724 1.00 97.88 66 ARG A N 1
ATOM 507 C CA . ARG A 1 66 ? 9.765 8.360 -11.701 1.00 97.88 66 ARG A CA 1
ATOM 508 C C . ARG A 1 66 ? 10.977 7.434 -11.747 1.00 97.88 66 ARG A C 1
ATOM 510 O O . ARG A 1 66 ? 11.888 7.684 -12.522 1.00 97.88 66 ARG A O 1
ATOM 517 N N . TRP A 1 67 ? 10.973 6.360 -10.960 1.00 97.25 67 TRP A N 1
ATOM 518 C CA . TRP A 1 67 ? 12.069 5.392 -10.960 1.00 97.25 67 TRP A CA 1
ATOM 519 C C . TRP A 1 67 ? 12.163 4.619 -12.282 1.00 97.25 67 TRP A C 1
ATOM 521 O O . TRP A 1 67 ? 13.233 4.514 -12.861 1.00 97.25 67 TRP A O 1
ATOM 531 N N . MET A 1 68 ? 11.042 4.153 -12.840 1.00 96.38 68 MET A N 1
ATOM 532 C CA . MET A 1 68 ? 11.053 3.458 -14.135 1.00 96.38 68 MET A CA 1
ATOM 533 C C . MET A 1 68 ? 11.610 4.333 -15.270 1.00 96.38 68 MET A C 1
ATOM 535 O O . MET A 1 68 ? 12.202 3.794 -16.208 1.00 96.38 68 MET A O 1
ATOM 539 N N . ALA A 1 69 ? 11.436 5.658 -15.182 1.00 96.75 69 ALA A N 1
ATOM 540 C CA . ALA A 1 69 ? 11.954 6.621 -16.149 1.00 96.75 69 ALA A CA 1
ATOM 541 C C . ALA A 1 69 ? 13.482 6.799 -16.091 1.00 96.75 69 ALA A C 1
ATOM 543 O O . ALA A 1 69 ? 14.065 7.174 -17.104 1.00 96.75 69 ALA A O 1
ATOM 544 N N . THR A 1 70 ? 14.146 6.487 -14.968 1.00 95.88 70 THR A N 1
ATOM 545 C CA . THR A 1 70 ? 15.623 6.516 -14.899 1.00 95.88 70 THR A CA 1
ATOM 546 C C . THR A 1 70 ? 16.249 5.418 -15.756 1.00 95.88 70 THR A C 1
ATOM 548 O O . THR A 1 70 ? 17.385 5.539 -16.205 1.00 95.88 70 THR A O 1
ATOM 551 N N . GLY A 1 71 ? 15.502 4.337 -16.007 1.00 93.69 71 GLY A N 1
ATOM 552 C CA . GLY A 1 71 ? 15.973 3.192 -16.778 1.00 93.69 71 GLY A CA 1
ATOM 553 C C . GLY A 1 71 ? 16.976 2.307 -16.035 1.00 93.69 71 GLY A C 1
ATOM 554 O O . GLY A 1 71 ? 17.504 1.387 -16.652 1.00 93.69 71 GLY A O 1
ATOM 555 N N . ASP A 1 72 ? 17.212 2.530 -14.737 1.00 90.19 72 ASP A N 1
ATOM 556 C CA . ASP A 1 72 ? 18.199 1.769 -13.955 1.00 90.19 72 ASP A CA 1
ATOM 557 C C . ASP A 1 72 ? 17.930 0.260 -13.960 1.00 90.19 72 ASP A C 1
ATOM 559 O O . ASP A 1 72 ? 18.863 -0.538 -14.013 1.00 90.19 72 ASP A O 1
ATOM 563 N N . TRP A 1 73 ? 16.653 -0.129 -13.989 1.00 91.19 73 TRP A N 1
ATOM 564 C CA . TRP A 1 73 ? 16.208 -1.522 -14.054 1.00 91.19 73 TRP A CA 1
ATOM 565 C C . TRP A 1 73 ? 16.681 -2.272 -15.305 1.00 91.19 73 TRP A C 1
ATOM 567 O O . TRP A 1 73 ? 16.754 -3.494 -15.285 1.00 91.19 73 TRP A O 1
ATOM 577 N N . LYS A 1 74 ? 17.010 -1.571 -16.399 1.00 91.31 74 LYS A N 1
ATOM 578 C CA . LYS A 1 74 ? 17.431 -2.207 -17.659 1.00 91.31 74 LYS A CA 1
ATOM 579 C C . LYS A 1 74 ? 18.789 -2.899 -17.553 1.00 91.31 74 LYS A C 1
ATOM 581 O O . LYS A 1 74 ? 19.100 -3.734 -18.392 1.00 91.31 74 LYS A O 1
ATOM 586 N N . ARG A 1 75 ? 19.604 -2.503 -16.570 1.00 89.56 75 ARG A N 1
ATOM 587 C CA . ARG A 1 75 ? 20.925 -3.093 -16.306 1.00 89.56 75 ARG A CA 1
ATOM 588 C C . ARG A 1 75 ? 20.844 -4.323 -15.409 1.00 89.56 75 ARG A C 1
ATOM 590 O O . ARG A 1 75 ? 21.856 -4.975 -15.201 1.00 89.56 75 ARG A O 1
ATOM 597 N N . GLU A 1 76 ? 19.674 -4.593 -14.842 1.00 89.88 76 GLU A N 1
ATOM 598 C CA . GLU A 1 76 ? 19.476 -5.728 -13.961 1.00 89.88 76 GLU A CA 1
ATOM 599 C C . GLU A 1 76 ? 19.140 -6.972 -14.773 1.00 89.88 76 GLU A C 1
ATOM 601 O O . GLU A 1 76 ? 18.313 -6.947 -15.690 1.00 89.88 76 GLU A O 1
ATOM 606 N N . THR A 1 77 ? 19.780 -8.066 -14.404 1.00 87.31 77 THR A N 1
ATOM 607 C CA . THR A 1 77 ? 19.574 -9.391 -14.962 1.00 87.31 77 THR A CA 1
ATOM 608 C C . THR A 1 77 ? 19.010 -10.314 -13.890 1.00 87.31 77 THR A C 1
ATOM 610 O O . THR A 1 77 ? 19.131 -10.074 -12.690 1.00 87.31 77 THR A O 1
ATOM 613 N N . THR A 1 78 ? 18.308 -11.349 -14.329 1.00 84.12 78 THR A N 1
ATOM 614 C CA . THR A 1 78 ? 17.755 -12.392 -13.476 1.00 84.12 78 THR A CA 1
ATOM 615 C C . THR A 1 78 ? 17.997 -13.729 -14.145 1.00 84.12 78 THR A C 1
ATOM 617 O O . THR A 1 78 ? 17.768 -13.889 -15.346 1.00 84.12 78 THR A O 1
ATOM 620 N N . ASP A 1 79 ? 18.407 -14.698 -13.343 1.00 83.31 79 ASP A N 1
ATOM 621 C CA . ASP A 1 79 ? 18.541 -16.070 -13.796 1.00 83.31 79 ASP A CA 1
ATOM 622 C C . ASP A 1 79 ? 17.162 -16.663 -14.084 1.00 83.31 79 ASP A C 1
ATOM 624 O O . ASP A 1 79 ? 16.236 -16.568 -13.268 1.00 83.31 79 ASP A O 1
ATOM 628 N N . ARG A 1 80 ? 17.008 -17.265 -15.263 1.00 81.00 80 ARG A N 1
ATOM 629 C CA . ARG A 1 80 ? 15.773 -17.916 -15.689 1.00 81.00 80 ARG A CA 1
ATOM 630 C C . ARG A 1 80 ? 16.068 -19.331 -16.155 1.00 81.00 80 ARG A C 1
ATOM 632 O O . ARG A 1 80 ? 16.877 -19.548 -17.048 1.00 81.00 80 ARG A O 1
ATOM 639 N N . TRP A 1 81 ? 15.370 -20.291 -15.557 1.00 80.50 81 TRP A N 1
ATOM 640 C CA . TRP A 1 81 ? 15.389 -21.674 -16.019 1.00 80.50 81 TRP A CA 1
ATOM 641 C C . TRP A 1 81 ? 14.534 -21.812 -17.280 1.00 80.50 81 TRP A C 1
ATOM 643 O O . TRP A 1 81 ? 13.351 -21.455 -17.263 1.00 80.50 81 TRP A O 1
ATOM 653 N N . ASP A 1 82 ? 15.117 -22.329 -18.358 1.00 80.00 82 ASP A N 1
ATOM 654 C CA . ASP A 1 82 ? 14.433 -22.547 -19.640 1.00 80.00 82 ASP A CA 1
ATOM 655 C C . ASP A 1 82 ? 13.876 -23.977 -19.810 1.00 80.00 82 ASP A C 1
ATOM 657 O O . ASP A 1 82 ? 13.139 -24.245 -20.756 1.00 80.00 82 ASP A O 1
ATOM 661 N N . GLY A 1 83 ? 14.177 -24.881 -18.870 1.00 82.31 83 GLY A N 1
ATOM 662 C CA . GLY A 1 83 ? 13.870 -26.314 -18.957 1.00 82.31 83 GLY A CA 1
ATOM 663 C C . GLY A 1 83 ? 15.114 -27.206 -18.940 1.00 82.31 83 GLY A C 1
ATOM 664 O O . GLY A 1 83 ? 15.019 -28.361 -18.525 1.00 82.31 83 GLY A O 1
ATOM 665 N N . HIS A 1 84 ? 16.270 -26.661 -19.319 1.00 85.06 84 HIS A N 1
ATOM 666 C CA . HIS A 1 84 ? 17.531 -27.386 -19.484 1.00 85.06 84 HIS A CA 1
ATOM 667 C C . HIS A 1 84 ? 18.739 -26.655 -18.889 1.00 85.06 84 HIS A C 1
ATOM 669 O O . HIS A 1 84 ? 19.671 -27.304 -18.408 1.00 85.06 84 HIS A O 1
ATOM 675 N N . ARG A 1 85 ? 18.733 -25.322 -18.919 1.00 82.38 85 ARG A N 1
ATOM 676 C CA . ARG A 1 85 ? 19.814 -24.460 -18.463 1.00 82.38 85 ARG A CA 1
ATOM 677 C C . ARG A 1 85 ? 19.262 -23.257 -17.699 1.00 82.38 85 ARG A C 1
ATOM 679 O O . ARG A 1 85 ? 18.129 -22.810 -17.887 1.00 82.38 85 ARG A O 1
ATOM 686 N N . LEU A 1 86 ? 20.089 -22.756 -16.789 1.00 84.19 86 LEU A N 1
ATOM 687 C CA . LEU A 1 86 ? 19.890 -21.466 -16.152 1.00 84.19 86 LEU A CA 1
ATOM 688 C C . LEU A 1 86 ? 20.577 -20.395 -17.006 1.00 84.19 86 LEU A C 1
ATOM 690 O O . LEU A 1 86 ? 21.802 -20.422 -17.141 1.00 84.19 86 LEU A O 1
ATOM 694 N N . ASP A 1 87 ? 19.789 -19.488 -17.577 1.00 84.19 87 ASP A N 1
ATOM 695 C CA . ASP A 1 87 ? 20.287 -18.402 -18.418 1.00 84.19 87 ASP A CA 1
ATOM 696 C C . ASP A 1 87 ? 20.028 -17.043 -17.775 1.00 84.19 87 ASP A C 1
ATOM 698 O O . ASP A 1 87 ? 18.931 -16.755 -17.286 1.00 84.19 87 ASP A O 1
ATOM 702 N N . GLU A 1 88 ? 21.040 -16.184 -17.826 1.00 87.00 88 GLU A N 1
ATOM 703 C CA . GLU A 1 88 ? 20.956 -14.812 -17.351 1.00 87.00 88 GLU A CA 1
ATOM 704 C C . GLU A 1 88 ? 20.195 -13.959 -18.379 1.00 87.00 88 GLU A C 1
ATOM 706 O O . GLU A 1 88 ? 20.644 -13.762 -19.511 1.00 87.00 88 GLU A O 1
ATOM 711 N N . GLN A 1 89 ? 19.016 -13.456 -18.004 1.00 85.06 89 GLN A N 1
ATOM 712 C CA . GLN A 1 89 ? 18.182 -12.629 -18.878 1.00 85.06 89 GLN A CA 1
ATOM 713 C C . GLN A 1 89 ? 17.932 -11.247 -18.270 1.00 85.06 89 GLN A C 1
ATOM 715 O O . GLN A 1 89 ? 17.753 -11.137 -17.056 1.00 85.06 89 GLN A O 1
ATOM 720 N N . PRO A 1 90 ? 17.838 -10.179 -19.083 1.00 87.69 90 PRO A N 1
ATOM 721 C CA . PRO A 1 90 ? 17.440 -8.868 -18.588 1.00 87.69 90 PRO A CA 1
ATOM 722 C C . PRO A 1 90 ? 16.085 -8.922 -17.879 1.00 87.69 90 PRO A C 1
ATOM 724 O O . PRO A 1 90 ? 15.122 -9.525 -18.367 1.00 87.69 90 PRO A O 1
ATOM 727 N N . VAL A 1 91 ? 15.986 -8.241 -16.741 1.00 89.75 91 VAL A N 1
ATOM 728 C CA . VAL A 1 91 ? 14.729 -8.115 -16.008 1.00 89.75 91 VAL A CA 1
ATOM 729 C C . VAL A 1 91 ? 13.699 -7.421 -16.895 1.00 89.75 91 VAL A C 1
ATOM 731 O O . VAL A 1 91 ? 13.879 -6.296 -17.360 1.00 89.75 91 VAL A O 1
ATOM 734 N N . HIS A 1 92 ? 12.556 -8.074 -17.097 1.00 90.69 92 HIS A N 1
ATOM 735 C CA . HIS A 1 92 ? 11.446 -7.452 -17.804 1.00 90.69 92 HIS A CA 1
ATOM 736 C C . HIS A 1 92 ? 10.868 -6.289 -16.981 1.00 90.69 92 HIS A C 1
ATOM 738 O O . HIS A 1 92 ? 10.700 -6.388 -15.763 1.00 90.69 92 HIS A O 1
ATOM 744 N N . TRP A 1 93 ? 10.468 -5.203 -17.647 1.00 91.62 93 TRP A N 1
ATOM 745 C CA . TRP A 1 93 ? 9.975 -3.983 -16.991 1.00 91.62 93 TRP A CA 1
ATOM 746 C C . TRP A 1 93 ? 8.828 -4.236 -15.999 1.00 91.62 93 TRP A C 1
ATOM 748 O O . TRP A 1 93 ? 8.677 -3.522 -15.005 1.00 91.62 93 TRP A O 1
ATOM 758 N N . SER A 1 94 ? 7.990 -5.244 -16.271 1.00 91.12 94 SER A N 1
ATOM 759 C CA . SER A 1 94 ? 6.889 -5.617 -15.385 1.00 91.12 94 SER A CA 1
ATOM 760 C C . SER A 1 94 ? 7.407 -6.181 -14.066 1.00 91.12 94 SER A C 1
ATOM 762 O O . SER A 1 94 ? 6.851 -5.848 -13.031 1.00 91.12 94 SER A O 1
ATOM 764 N N . THR A 1 95 ? 8.467 -6.991 -14.098 1.00 91.19 95 THR A N 1
ATOM 765 C CA . THR A 1 95 ? 9.108 -7.578 -12.915 1.00 91.19 95 THR A CA 1
ATOM 766 C C . THR A 1 95 ? 9.742 -6.492 -12.058 1.00 91.19 95 THR A C 1
ATOM 768 O O . THR A 1 95 ? 9.441 -6.409 -10.871 1.00 91.19 95 THR A O 1
ATOM 771 N N . ALA A 1 96 ? 10.499 -5.584 -12.678 1.00 93.88 96 ALA A N 1
ATOM 772 C CA . ALA A 1 96 ? 11.055 -4.407 -12.012 1.00 93.88 96 ALA A CA 1
ATOM 773 C C . ALA A 1 96 ? 9.974 -3.590 -11.281 1.00 93.88 96 ALA A C 1
ATOM 775 O O . ALA A 1 96 ? 10.111 -3.249 -10.104 1.00 93.88 96 ALA A O 1
ATOM 776 N N . LYS A 1 97 ? 8.847 -3.325 -11.955 1.00 94.69 97 LYS A N 1
ATOM 777 C CA . LYS A 1 97 ? 7.727 -2.573 -11.373 1.00 94.69 97 LYS A CA 1
ATOM 778 C C . LYS A 1 97 ? 6.984 -3.345 -10.273 1.00 94.69 97 LYS A C 1
ATOM 780 O O . LYS A 1 97 ? 6.552 -2.720 -9.305 1.00 94.69 97 LYS A O 1
ATOM 785 N N . THR A 1 98 ? 6.845 -4.668 -10.395 1.00 93.62 98 THR A N 1
ATOM 786 C CA . THR A 1 98 ? 6.300 -5.535 -9.334 1.00 93.62 98 THR A CA 1
ATOM 787 C C . THR A 1 98 ? 7.153 -5.443 -8.078 1.00 93.62 98 THR A C 1
ATOM 789 O O . THR A 1 98 ? 6.635 -5.065 -7.028 1.00 93.62 98 THR A O 1
ATOM 792 N N . SER A 1 99 ? 8.459 -5.702 -8.197 1.00 93.88 99 SER A N 1
ATOM 793 C CA . SER A 1 99 ? 9.386 -5.651 -7.065 1.00 93.88 99 SER A CA 1
ATOM 794 C C . SER A 1 99 ? 9.423 -4.258 -6.436 1.00 93.88 99 SER A C 1
ATOM 796 O O . SER A 1 99 ? 9.451 -4.144 -5.214 1.00 93.88 99 SER A O 1
ATOM 798 N N . PHE A 1 100 ? 9.302 -3.189 -7.234 1.00 96.81 100 PHE A N 1
ATOM 799 C CA . PHE A 1 100 ? 9.128 -1.833 -6.706 1.00 96.81 100 PHE A CA 1
ATOM 800 C C . PHE A 1 100 ? 7.885 -1.696 -5.818 1.00 96.81 100 PHE A C 1
ATOM 802 O O . PHE A 1 100 ? 7.975 -1.168 -4.709 1.00 96.81 100 PHE A O 1
ATOM 809 N N . TYR A 1 101 ? 6.716 -2.152 -6.276 1.00 96.56 101 TYR A N 1
ATOM 810 C CA . TYR A 1 101 ? 5.498 -2.094 -5.463 1.00 96.56 101 TYR A CA 1
ATOM 811 C C . TYR A 1 101 ? 5.607 -2.952 -4.203 1.00 96.56 101 TYR A C 1
ATOM 813 O O . TYR A 1 101 ? 5.190 -2.506 -3.138 1.00 96.56 101 TYR A O 1
ATOM 821 N N . GLU A 1 102 ? 6.203 -4.138 -4.290 1.00 94.94 102 GLU A N 1
ATOM 822 C CA . GLU A 1 102 ? 6.424 -5.010 -3.133 1.00 94.94 102 GLU A CA 1
ATOM 823 C C . GLU A 1 102 ? 7.352 -4.356 -2.102 1.00 94.94 102 GLU A C 1
ATOM 825 O O . GLU A 1 102 ? 7.002 -4.291 -0.923 1.00 94.94 102 GLU A O 1
ATOM 830 N N . GLY A 1 103 ? 8.469 -3.770 -2.543 1.00 96.38 103 GLY A N 1
ATOM 831 C CA . GLY A 1 103 ? 9.382 -3.028 -1.673 1.00 96.38 103 GLY A CA 1
ATOM 832 C C . GLY A 1 103 ? 8.728 -1.809 -1.018 1.00 96.38 103 GLY A C 1
ATOM 833 O O . GLY A 1 103 ? 8.893 -1.584 0.182 1.00 96.38 103 GLY A O 1
ATOM 834 N N . PHE A 1 104 ? 7.938 -1.043 -1.778 1.00 98.00 104 PHE A N 1
ATOM 835 C CA . PHE A 1 104 ? 7.194 0.101 -1.246 1.00 98.00 104 PHE A CA 1
ATOM 836 C C . PHE A 1 104 ? 6.203 -0.334 -0.163 1.00 98.00 104 PHE A C 1
ATOM 838 O O . PHE A 1 104 ? 6.177 0.242 0.923 1.00 98.00 104 PHE A O 1
ATOM 845 N N . ILE A 1 105 ? 5.409 -1.369 -0.445 1.00 96.81 105 ILE A N 1
ATOM 846 C CA . ILE A 1 105 ? 4.394 -1.882 0.479 1.00 96.81 105 ILE A CA 1
ATOM 847 C C . ILE A 1 105 ? 5.038 -2.450 1.745 1.00 96.81 105 ILE A C 1
ATOM 849 O O . ILE A 1 105 ? 4.538 -2.157 2.828 1.00 96.81 105 ILE A O 1
ATOM 853 N N . SER A 1 106 ? 6.143 -3.200 1.630 1.00 95.75 106 SER A N 1
ATOM 854 C CA . SER A 1 106 ? 6.883 -3.720 2.793 1.00 95.75 106 SER A CA 1
ATOM 855 C C . SER A 1 106 ? 7.318 -2.585 3.709 1.00 95.75 106 SER A C 1
ATOM 857 O O . SER A 1 106 ? 6.990 -2.582 4.891 1.00 95.75 106 SER A O 1
ATOM 859 N N . SER A 1 107 ? 7.944 -1.549 3.141 1.00 96.69 107 SER A N 1
ATOM 860 C CA . SER A 1 107 ? 8.404 -0.404 3.925 1.00 96.69 107 SER A CA 1
ATOM 861 C C . SER A 1 107 ? 7.255 0.342 4.612 1.00 96.69 107 SER A C 1
ATOM 863 O O . SER A 1 107 ? 7.402 0.765 5.755 1.00 96.69 107 SER A O 1
ATOM 865 N N . ILE A 1 108 ? 6.102 0.503 3.954 1.00 96.38 108 ILE A N 1
ATOM 866 C CA . ILE A 1 108 ? 4.919 1.103 4.588 1.00 96.38 108 ILE A CA 1
ATOM 867 C C . ILE A 1 108 ? 4.375 0.216 5.709 1.00 96.38 108 ILE A C 1
ATOM 869 O O . ILE A 1 108 ? 4.062 0.729 6.781 1.00 96.38 108 ILE A O 1
ATOM 873 N N . ALA A 1 109 ? 4.264 -1.092 5.479 1.00 93.62 109 ALA A N 1
ATOM 874 C CA . ALA A 1 109 ? 3.757 -2.031 6.473 1.00 93.62 109 ALA A CA 1
ATOM 875 C C . ALA A 1 109 ? 4.630 -2.033 7.736 1.00 93.62 109 ALA A C 1
ATOM 877 O O . ALA A 1 109 ? 4.098 -1.884 8.834 1.00 93.62 109 ALA A O 1
ATOM 878 N N . GLU A 1 110 ? 5.952 -2.109 7.569 1.00 93.50 110 GLU A N 1
ATOM 879 C CA . GLU A 1 110 ? 6.932 -2.024 8.658 1.00 93.50 110 GLU A CA 1
ATOM 880 C C . GLU A 1 110 ? 6.786 -0.709 9.432 1.00 93.50 110 GLU A C 1
ATOM 882 O O . GLU A 1 110 ? 6.631 -0.718 10.650 1.00 93.50 110 GLU A O 1
ATOM 887 N N . ARG A 1 111 ? 6.730 0.434 8.733 1.00 94.12 111 ARG A N 1
ATOM 888 C CA . ARG A 1 111 ? 6.587 1.754 9.372 1.00 94.12 111 ARG A CA 1
ATOM 889 C C . ARG A 1 111 ? 5.305 1.884 10.190 1.00 94.12 111 ARG A C 1
ATOM 891 O O . ARG A 1 111 ? 5.321 2.478 11.266 1.00 94.12 111 ARG A O 1
ATOM 898 N N . LEU A 1 112 ? 4.192 1.369 9.673 1.00 91.62 112 LEU A N 1
ATOM 899 C CA . LEU A 1 112 ? 2.907 1.411 10.365 1.00 91.62 112 LEU A CA 1
ATOM 900 C C . LEU A 1 112 ? 2.898 0.494 11.595 1.00 91.62 112 LEU A C 1
ATOM 902 O O . LEU A 1 112 ? 2.403 0.892 12.648 1.00 91.62 112 L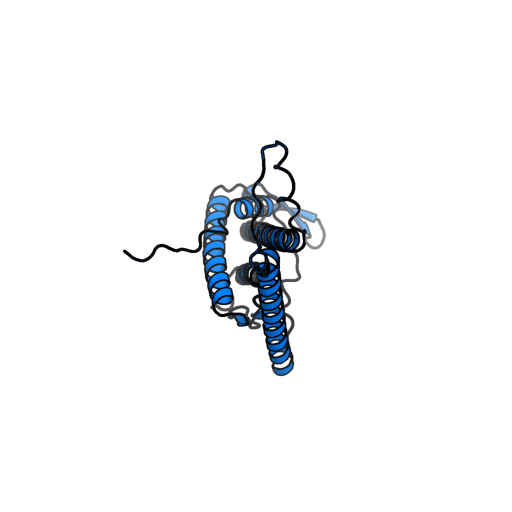EU A O 1
ATOM 906 N N . GLN A 1 113 ? 3.487 -0.699 11.487 1.00 88.75 113 GLN A N 1
ATOM 907 C CA . GLN A 1 113 ? 3.649 -1.622 12.613 1.00 88.75 113 GLN A CA 1
ATOM 908 C C . GLN A 1 113 ? 4.566 -1.044 13.695 1.00 88.75 113 GLN A C 1
ATOM 910 O O . GLN A 1 113 ? 4.226 -1.101 14.874 1.00 88.75 113 GLN A O 1
ATOM 915 N N . ASP A 1 114 ? 5.677 -0.420 13.304 1.00 89.00 114 ASP A N 1
ATOM 916 C CA . ASP A 1 114 ? 6.583 0.264 14.227 1.00 89.00 114 ASP A CA 1
ATOM 917 C C . ASP A 1 114 ? 5.892 1.415 14.953 1.00 89.00 114 ASP A C 1
ATOM 919 O O . ASP A 1 114 ? 6.016 1.542 16.171 1.00 89.00 114 ASP A O 1
ATOM 923 N N . SER A 1 115 ? 5.139 2.243 14.223 1.00 87.75 115 SER A N 1
ATOM 924 C CA . SER A 1 115 ? 4.375 3.343 14.817 1.00 87.75 115 SER A CA 1
ATOM 925 C C . SER A 1 115 ? 3.357 2.836 15.837 1.00 87.75 115 SER A C 1
ATOM 927 O O . SER A 1 115 ? 3.203 3.438 16.898 1.00 87.75 115 SER A O 1
ATOM 929 N N . ARG A 1 116 ? 2.681 1.725 15.531 1.00 82.75 116 ARG A N 1
ATOM 930 C CA . ARG A 1 116 ? 1.720 1.088 16.434 1.00 82.75 116 ARG A CA 1
ATOM 931 C C . ARG A 1 116 ? 2.401 0.549 17.687 1.00 82.75 116 ARG A C 1
ATOM 933 O O . ARG A 1 116 ? 1.986 0.893 18.787 1.00 82.75 116 ARG A O 1
ATOM 940 N N . ARG A 1 117 ? 3.470 -0.235 17.525 1.00 84.38 117 ARG A N 1
ATOM 941 C CA . ARG A 1 117 ? 4.239 -0.799 18.640 1.00 84.38 117 ARG A CA 1
ATOM 942 C C . ARG A 1 117 ? 4.727 0.294 19.596 1.00 84.38 117 ARG A C 1
ATOM 944 O O . ARG A 1 117 ? 4.517 0.182 20.795 1.00 84.38 117 ARG A O 1
ATOM 951 N N . ARG A 1 118 ? 5.266 1.400 19.068 1.00 82.00 118 ARG A N 1
ATOM 952 C CA . ARG A 1 118 ? 5.696 2.557 19.880 1.00 82.00 118 ARG A CA 1
ATOM 953 C C . ARG A 1 118 ? 4.546 3.197 20.662 1.00 82.00 118 ARG A C 1
ATOM 955 O O . ARG A 1 118 ? 4.747 3.627 21.797 1.00 82.00 118 ARG A O 1
ATOM 962 N N . ALA A 1 119 ? 3.353 3.276 20.072 1.00 80.38 119 ALA A N 1
ATOM 963 C CA . ALA A 1 119 ? 2.168 3.798 20.752 1.00 80.38 119 ALA A CA 1
ATOM 964 C C . ALA A 1 119 ? 1.684 2.860 21.873 1.00 80.38 119 ALA A C 1
ATOM 966 O O . ALA A 1 119 ? 1.309 3.330 22.944 1.00 80.38 119 ALA A O 1
ATOM 967 N N . GLU A 1 120 ? 1.734 1.543 21.655 1.00 76.00 120 GLU A N 1
ATOM 968 C CA . GLU A 1 120 ? 1.367 0.527 22.652 1.00 76.00 120 GLU A CA 1
ATOM 969 C C . GLU A 1 120 ? 2.372 0.476 23.821 1.00 76.00 120 GLU A C 1
ATOM 971 O O . GLU A 1 120 ? 1.971 0.440 24.988 1.00 76.00 120 GLU A O 1
ATOM 976 N N . GLU A 1 121 ? 3.673 0.561 23.530 1.00 74.94 121 GLU A N 1
ATOM 977 C CA . GLU A 1 121 ? 4.741 0.645 24.536 1.00 74.94 121 GLU A CA 1
ATOM 978 C C . GLU A 1 121 ? 4.609 1.913 25.394 1.00 74.94 121 GLU A C 1
ATOM 980 O O . GLU A 1 121 ? 4.682 1.843 26.621 1.00 74.94 121 GLU A O 1
ATOM 985 N N . SER A 1 122 ? 4.319 3.061 24.771 1.00 67.25 122 SER A N 1
ATOM 986 C CA . SER A 1 122 ? 4.110 4.335 25.479 1.00 67.25 122 SER A CA 1
ATOM 987 C C . SER A 1 122 ? 2.874 4.325 26.388 1.00 67.25 122 SER A C 1
ATOM 989 O O . SER A 1 122 ? 2.836 5.061 27.369 1.00 67.25 122 SER A O 1
ATOM 991 N N . ALA A 1 123 ? 1.866 3.503 26.078 1.00 67.31 123 ALA A N 1
ATOM 992 C CA . ALA A 1 123 ? 0.661 3.350 26.894 1.00 67.31 123 ALA A CA 1
ATOM 993 C C . ALA A 1 123 ? 0.843 2.374 28.073 1.00 67.31 123 ALA A C 1
ATOM 995 O O . ALA A 1 123 ? 0.088 2.442 29.041 1.00 67.31 123 ALA A O 1
ATOM 996 N N . THR A 1 124 ? 1.823 1.466 27.988 1.00 61.12 124 THR A N 1
ATOM 997 C CA . THR A 1 124 ? 2.093 0.437 29.012 1.00 61.12 124 THR A CA 1
ATOM 998 C C . THR A 1 124 ? 3.215 0.849 29.967 1.00 61.12 124 THR A C 1
ATOM 1000 O O . THR A 1 124 ? 3.260 0.382 31.106 1.00 61.12 124 THR A O 1
ATOM 1003 N N . ALA A 1 125 ? 4.116 1.738 29.540 1.00 50.69 125 ALA A N 1
ATOM 1004 C CA . ALA A 1 125 ? 5.132 2.294 30.420 1.00 50.69 125 ALA A CA 1
ATOM 1005 C C . ALA A 1 125 ? 4.460 3.110 31.545 1.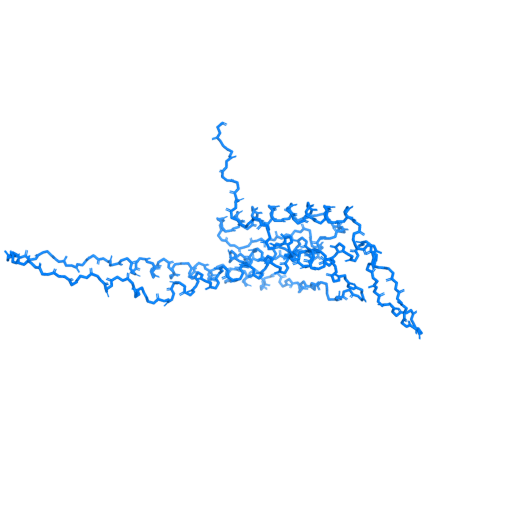00 50.69 125 ALA A C 1
ATOM 1007 O O . ALA A 1 125 ? 3.722 4.055 31.248 1.00 50.69 125 ALA A O 1
ATOM 1008 N N . PRO A 1 126 ? 4.698 2.796 32.836 1.00 47.19 126 PRO A N 1
ATOM 1009 C CA . PRO A 1 126 ? 4.285 3.688 33.908 1.00 47.19 126 PRO A CA 1
ATOM 1010 C C . PRO A 1 126 ? 4.948 5.042 33.662 1.00 47.19 126 PRO A C 1
ATOM 1012 O O . PRO A 1 126 ? 6.141 5.098 33.362 1.00 47.19 126 PRO A O 1
ATOM 1015 N N . THR A 1 127 ? 4.178 6.125 33.764 1.00 46.69 127 THR A N 1
ATOM 1016 C CA . THR A 1 127 ? 4.631 7.509 33.582 1.00 46.69 127 THR A CA 1
ATOM 1017 C C . THR A 1 127 ? 5.646 7.898 34.668 1.00 46.69 127 THR A C 1
ATOM 1019 O O . THR A 1 127 ? 5.374 8.701 35.555 1.00 46.69 127 THR A O 1
ATOM 1022 N N . ALA A 1 128 ? 6.845 7.325 34.627 1.00 46.78 128 ALA A N 1
ATOM 1023 C CA . ALA A 1 128 ? 7.961 7.628 35.506 1.00 46.78 128 ALA A CA 1
ATOM 1024 C C . ALA A 1 128 ? 8.720 8.846 34.961 1.00 46.78 128 ALA A C 1
ATOM 1026 O O . ALA A 1 128 ? 9.893 8.768 34.612 1.00 46.78 128 ALA A O 1
ATOM 1027 N N . THR A 1 129 ? 8.042 9.989 34.824 1.00 41.84 129 THR A N 1
ATOM 1028 C CA . THR A 1 129 ? 8.709 11.285 34.576 1.00 41.84 129 THR A CA 1
ATOM 1029 C C . THR A 1 129 ? 7.896 12.461 35.130 1.00 41.84 129 THR A C 1
ATOM 1031 O O . THR A 1 129 ? 7.723 13.483 34.475 1.00 41.84 129 THR A O 1
ATOM 1034 N N . ALA A 1 130 ? 7.395 12.335 36.361 1.00 46.59 130 ALA A N 1
ATOM 1035 C CA . ALA A 1 130 ? 6.842 13.470 37.114 1.00 46.59 130 ALA A CA 1
ATOM 1036 C C . ALA A 1 130 ? 7.188 13.441 38.619 1.00 46.59 130 ALA A C 1
ATOM 1038 O O . ALA A 1 130 ? 6.494 14.043 39.428 1.00 46.59 130 ALA A O 1
ATOM 1039 N N . ALA A 1 131 ? 8.269 12.759 39.011 1.00 44.56 131 ALA A N 1
ATOM 1040 C CA . ALA A 1 131 ? 8.773 12.757 40.386 1.00 44.56 131 ALA A CA 1
ATOM 1041 C C . ALA A 1 131 ? 10.303 12.872 40.362 1.00 44.56 131 ALA A C 1
ATOM 1043 O O . ALA A 1 131 ? 11.019 11.882 40.464 1.00 44.56 131 ALA A O 1
ATOM 1044 N N . GLY A 1 132 ? 10.816 14.079 40.115 1.00 36.41 132 GLY A N 1
ATOM 1045 C CA . GLY A 1 132 ? 12.262 14.277 40.007 1.00 36.41 132 GLY A CA 1
ATOM 1046 C C . GLY A 1 132 ? 12.707 15.689 39.645 1.00 36.41 132 GLY A C 1
ATOM 1047 O O . GLY A 1 132 ? 13.655 15.836 38.882 1.00 36.41 132 GLY A O 1
ATOM 1048 N N . ARG A 1 133 ? 12.026 16.732 40.139 1.00 36.75 133 ARG A N 1
ATOM 1049 C CA . ARG A 1 133 ? 12.614 18.080 40.221 1.00 36.75 133 ARG A CA 1
ATOM 1050 C C . ARG A 1 133 ? 11.883 18.939 41.257 1.00 36.75 133 ARG A C 1
ATOM 1052 O O . ARG A 1 133 ? 11.109 19.817 40.905 1.00 36.75 133 ARG A O 1
ATOM 1059 N N . ALA A 1 134 ? 12.121 18.656 42.533 1.00 36.81 134 ALA A N 1
ATOM 1060 C CA . ALA A 1 134 ? 11.841 19.584 43.627 1.00 36.81 134 ALA A CA 1
ATOM 1061 C C . ALA A 1 134 ? 12.756 19.25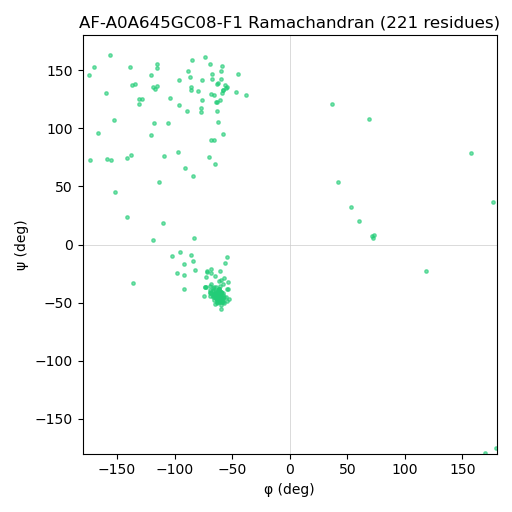2 44.815 1.00 36.81 134 ALA A C 1
ATOM 1063 O O . ALA A 1 134 ? 12.336 18.678 45.813 1.00 36.81 134 ALA A O 1
ATOM 1064 N N . THR A 1 135 ? 14.035 19.583 44.675 1.00 38.31 135 THR A N 1
ATOM 1065 C CA . THR A 1 135 ? 14.923 19.830 45.813 1.00 38.31 135 THR A CA 1
ATOM 1066 C C . THR A 1 135 ? 15.413 21.260 45.659 1.00 38.31 135 THR A C 1
ATOM 1068 O O . THR A 1 135 ? 16.316 21.493 44.863 1.00 38.31 135 THR A O 1
ATOM 1071 N N . ASP A 1 136 ? 14.741 22.215 46.300 1.00 32.75 136 ASP A N 1
ATOM 1072 C CA . ASP A 1 136 ? 15.372 23.105 47.282 1.00 32.75 136 ASP A CA 1
ATOM 1073 C C . ASP A 1 136 ? 14.299 23.934 48.023 1.00 32.75 136 ASP A C 1
ATOM 1075 O O . ASP A 1 136 ? 13.183 24.123 47.543 1.00 32.75 136 ASP A O 1
ATOM 1079 N N . ALA A 1 137 ? 14.643 24.322 49.242 1.00 33.75 137 ALA A N 1
ATOM 1080 C CA . ALA A 1 137 ? 13.830 24.632 50.406 1.00 33.75 137 ALA A CA 1
ATOM 1081 C C . ALA A 1 137 ? 13.047 25.962 50.392 1.00 33.75 137 ALA A C 1
ATOM 1083 O O . ALA A 1 137 ? 13.431 26.927 49.738 1.00 33.75 137 ALA A O 1
ATOM 1084 N N . GLY A 1 138 ? 12.020 26.055 51.260 1.00 30.00 138 GLY A N 1
ATOM 1085 C CA . GLY A 1 138 ? 11.553 27.357 51.763 1.00 30.00 138 GLY A CA 1
ATOM 1086 C C . GLY A 1 138 ? 10.119 27.473 52.305 1.00 30.00 138 GLY A C 1
ATOM 1087 O O . GLY A 1 138 ? 9.280 28.083 51.665 1.00 30.00 138 GLY A O 1
ATOM 1088 N N . THR A 1 139 ? 9.897 27.017 53.544 1.00 30.48 139 THR A N 1
ATOM 1089 C CA . THR A 1 139 ? 9.059 27.677 54.582 1.00 30.48 139 THR A CA 1
ATOM 1090 C C . THR A 1 139 ? 7.515 27.774 54.457 1.00 30.48 139 THR A C 1
ATOM 1092 O O . THR A 1 139 ? 6.966 28.635 53.787 1.00 30.48 139 THR A O 1
ATOM 1095 N N . ARG A 1 140 ? 6.856 26.958 55.307 1.00 37.81 140 ARG A N 1
ATOM 1096 C CA . ARG A 1 140 ? 5.625 27.146 56.130 1.00 37.81 140 ARG A CA 1
ATOM 1097 C C . ARG A 1 140 ? 4.434 27.974 55.599 1.00 37.81 140 ARG A C 1
ATOM 1099 O O . ARG A 1 140 ? 4.487 29.196 55.590 1.00 37.81 140 ARG A O 1
ATOM 1106 N N . SER A 1 141 ? 3.272 27.314 55.506 1.00 33.47 141 SER A N 1
ATOM 1107 C CA . SER A 1 141 ? 2.016 27.802 56.111 1.00 33.47 141 SER A CA 1
ATOM 1108 C C . SER A 1 141 ? 0.996 26.666 56.297 1.00 33.47 141 SER A C 1
ATOM 1110 O O . SER A 1 141 ? 0.747 25.877 55.391 1.00 33.47 141 SER A O 1
ATOM 1112 N N . THR A 1 142 ? 0.448 26.583 57.506 1.00 40.22 142 THR A N 1
ATOM 1113 C CA . THR A 1 142 ? -0.617 25.694 57.997 1.00 40.22 142 THR A CA 1
ATOM 1114 C C . THR A 1 142 ? -2.008 26.188 57.575 1.00 40.22 142 THR A C 1
ATOM 1116 O O . THR A 1 142 ? -2.334 27.346 57.817 1.00 40.22 142 THR A O 1
ATOM 1119 N N . GLY A 1 143 ? -2.855 25.300 57.040 1.00 31.53 143 GLY A N 1
ATOM 1120 C CA . GLY A 1 143 ? -4.290 25.525 56.797 1.00 31.53 143 GLY A CA 1
ATOM 1121 C C . GLY A 1 143 ? -4.993 24.249 56.289 1.00 31.53 143 GLY A C 1
ATOM 1122 O O . GLY A 1 143 ? -4.335 23.449 55.624 1.00 31.53 143 GLY A O 1
ATOM 1123 N N . PRO A 1 144 ? -6.272 23.999 56.642 1.00 38.31 144 PRO A N 1
ATOM 1124 C CA . PRO A 1 144 ? -6.919 22.689 56.531 1.00 38.31 144 PRO A CA 1
ATOM 1125 C C . PRO A 1 144 ? -7.301 22.348 55.085 1.00 38.31 144 PRO A C 1
ATOM 1127 O O . PRO A 1 144 ? -7.707 23.215 54.313 1.00 38.31 144 PRO A O 1
ATOM 1130 N N . GLY A 1 145 ? -7.126 21.077 54.723 1.00 41.47 145 GLY A N 1
ATOM 1131 C CA . GLY A 1 145 ? -7.158 20.614 53.339 1.00 41.47 145 GLY A CA 1
ATOM 1132 C C . GLY A 1 145 ? -8.527 20.667 52.654 1.00 41.47 145 GLY A C 1
ATOM 1133 O O . GLY A 1 145 ? -9.561 20.546 53.310 1.00 41.47 145 GLY A O 1
ATOM 1134 N N . PRO A 1 146 ? -8.534 20.750 51.315 1.00 39.81 146 PRO A N 1
ATOM 1135 C CA . PRO A 1 146 ? -9.552 20.139 50.485 1.00 39.81 146 PRO A CA 1
ATOM 1136 C C . PRO A 1 146 ? -9.062 18.770 49.976 1.00 39.81 146 PRO A C 1
ATOM 1138 O O . PRO A 1 146 ? -7.886 18.592 49.649 1.00 39.81 146 PRO A O 1
ATOM 1141 N N . ASP A 1 147 ? -9.978 17.806 49.927 1.00 39.00 147 ASP A N 1
ATOM 1142 C CA . ASP A 1 147 ? -9.807 16.457 49.377 1.00 39.00 147 ASP A CA 1
ATOM 1143 C C . ASP A 1 147 ? -8.940 16.395 48.102 1.00 39.00 147 ASP A C 1
ATOM 1145 O O . ASP A 1 147 ? -9.274 17.040 47.102 1.00 39.00 147 ASP A O 1
ATOM 1149 N N . PRO A 1 148 ? -7.909 15.530 48.035 1.00 42.44 148 PRO A N 1
ATOM 1150 C CA . PRO A 1 148 ? -7.247 15.199 46.787 1.00 42.44 148 PRO A CA 1
ATOM 1151 C C . PRO A 1 148 ? -7.925 13.972 46.164 1.00 42.44 148 PRO A C 1
ATOM 1153 O O . PRO A 1 148 ? -7.321 12.911 46.039 1.00 42.44 148 PRO A O 1
ATOM 1156 N N . THR A 1 149 ? -9.187 14.105 45.750 1.00 42.16 149 THR A N 1
ATOM 1157 C CA . THR A 1 149 ? -9.831 13.095 44.887 1.00 42.16 149 THR A CA 1
ATOM 1158 C C . THR A 1 149 ? -10.127 13.687 43.512 1.00 42.16 149 THR A C 1
ATOM 1160 O O . THR A 1 149 ? -11.249 13.664 43.021 1.00 42.16 149 THR A O 1
ATOM 1163 N N . GLY A 1 150 ? -9.095 14.238 42.874 1.00 43.06 150 GLY A N 1
ATOM 1164 C CA . GLY A 1 150 ? -9.084 14.404 41.422 1.00 43.06 150 GLY A CA 1
ATOM 1165 C C . GLY A 1 150 ? -8.575 13.108 40.783 1.00 43.06 150 GLY A C 1
ATOM 1166 O O . GLY A 1 150 ? -7.569 12.567 41.256 1.00 43.06 150 GLY A O 1
ATOM 1167 N N . PRO A 1 151 ? -9.219 12.557 39.739 1.00 42.47 151 PRO A N 1
ATOM 1168 C CA . PRO A 1 151 ? -8.623 11.465 38.988 1.00 42.47 151 PRO A CA 1
ATOM 1169 C C . PRO A 1 151 ? -7.347 12.007 38.334 1.00 42.47 151 PRO A C 1
ATOM 1171 O O . PRO A 1 151 ? -7.383 12.935 37.534 1.00 42.47 151 PRO A O 1
ATOM 1174 N N . GLY A 1 152 ? -6.193 11.479 38.743 1.00 42.69 152 GLY A N 1
ATOM 1175 C CA . GLY A 1 152 ? -4.930 11.830 38.106 1.00 42.69 152 GLY A CA 1
ATOM 1176 C C . GLY A 1 152 ? -4.963 11.478 36.610 1.00 42.69 152 GLY 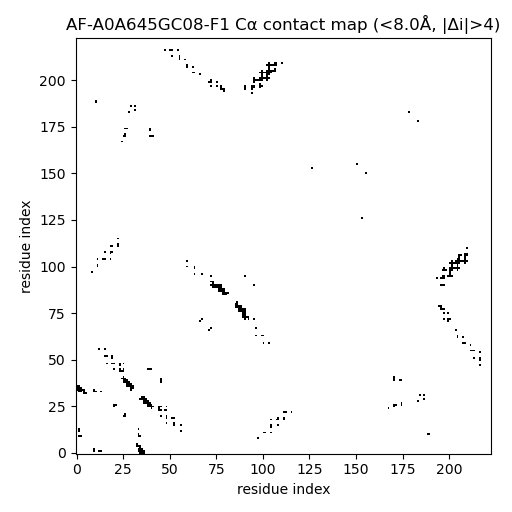A C 1
ATOM 1177 O O . GLY A 1 152 ? -5.639 10.517 36.233 1.00 42.69 152 GLY A O 1
ATOM 1178 N N . PRO A 1 153 ? -4.183 12.172 35.763 1.00 50.91 153 PRO A N 1
ATOM 1179 C CA . PR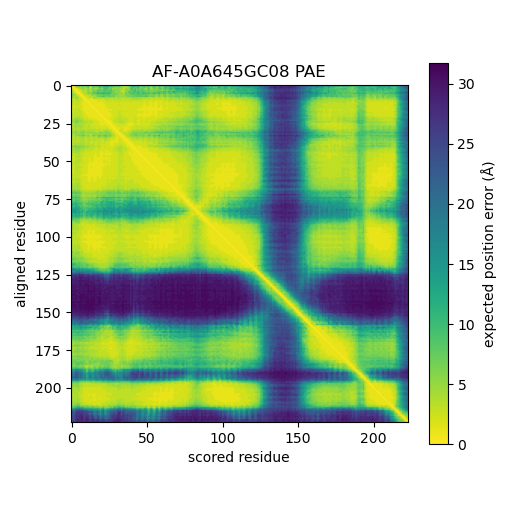O A 1 153 ? -4.190 12.015 34.300 1.00 50.91 153 PRO A CA 1
ATOM 1180 C C . PRO A 1 153 ? -3.912 10.579 33.810 1.00 50.91 153 PRO A C 1
ATOM 1182 O O . PRO A 1 153 ? -4.211 10.236 32.669 1.00 50.91 153 PRO A O 1
ATOM 1185 N N . GLY A 1 154 ? -3.380 9.705 34.673 1.00 48.88 154 GLY A N 1
ATOM 1186 C CA . GLY A 1 154 ? -3.207 8.279 34.390 1.00 48.88 154 GLY A CA 1
ATOM 1187 C C . GLY A 1 154 ? -4.503 7.453 34.383 1.00 48.88 154 GLY A C 1
ATOM 1188 O O . GLY A 1 154 ? -4.568 6.458 33.664 1.00 48.88 154 GLY A O 1
ATOM 1189 N N . LYS A 1 155 ? -5.553 7.847 35.125 1.00 50.62 155 LYS A N 1
ATOM 1190 C CA . LYS A 1 155 ? -6.843 7.122 35.129 1.00 50.62 155 LYS A CA 1
ATOM 1191 C C . LYS A 1 155 ? -7.633 7.356 33.841 1.00 50.62 155 LYS A C 1
ATOM 1193 O O . LYS A 1 155 ? -8.226 6.413 33.322 1.00 50.62 155 LYS A O 1
ATOM 1198 N N . ASP A 1 156 ? -7.574 8.562 33.285 1.00 58.06 156 ASP A N 1
ATOM 1199 C CA . ASP A 1 156 ? -8.319 8.931 32.073 1.00 58.06 156 ASP A CA 1
ATOM 1200 C C . ASP A 1 156 ? -7.721 8.289 30.813 1.00 58.06 156 ASP A C 1
ATOM 1202 O O . ASP A 1 156 ? -8.449 7.818 29.934 1.00 58.06 156 ASP A O 1
ATOM 1206 N N . LEU A 1 157 ? -6.389 8.182 30.755 1.00 59.84 157 LEU A N 1
ATOM 1207 C CA . LEU A 1 157 ? -5.679 7.470 29.688 1.00 59.84 157 LEU A CA 1
ATOM 1208 C C . LEU A 1 157 ? -5.925 5.959 29.752 1.00 59.84 157 LEU A C 1
ATOM 1210 O O . LEU A 1 157 ? -6.182 5.340 28.720 1.00 59.84 157 LEU A O 1
ATOM 1214 N N . HIS A 1 158 ? -5.917 5.372 30.954 1.00 63.03 158 HIS A N 1
ATOM 1215 C CA . HIS A 1 158 ? -6.234 3.955 31.137 1.00 63.03 158 HIS A CA 1
ATOM 1216 C C . HIS A 1 158 ? -7.699 3.653 30.783 1.00 63.03 158 HIS A C 1
ATOM 1218 O O . HIS A 1 158 ? -7.977 2.705 30.054 1.00 63.03 158 HIS A O 1
ATOM 1224 N N . SER A 1 159 ? -8.628 4.516 31.204 1.00 70.31 159 SER A N 1
ATOM 1225 C CA . SER A 1 159 ? -10.048 4.433 30.844 1.00 70.31 159 SER A CA 1
ATOM 1226 C C . SER A 1 159 ? -10.257 4.516 29.325 1.00 70.31 159 SER A C 1
ATOM 1228 O O . SER A 1 159 ? -10.934 3.674 28.732 1.00 70.31 159 SER A O 1
ATOM 1230 N N . THR A 1 160 ? -9.588 5.458 28.654 1.00 74.81 160 THR A N 1
ATOM 1231 C CA . THR A 1 160 ? -9.648 5.596 27.189 1.00 74.81 160 THR A CA 1
ATOM 1232 C C . THR A 1 160 ? -9.056 4.378 26.475 1.00 74.81 160 THR A C 1
ATOM 1234 O O . THR A 1 160 ? -9.641 3.888 25.508 1.00 74.81 160 THR A O 1
ATOM 1237 N N . ALA A 1 161 ? -7.930 3.842 26.955 1.00 73.25 161 ALA A N 1
ATOM 1238 C CA . ALA A 1 161 ? -7.304 2.644 26.397 1.00 73.25 161 ALA A CA 1
ATOM 1239 C C . ALA A 1 161 ? -8.217 1.409 26.490 1.00 73.25 161 ALA A C 1
ATOM 1241 O O . ALA A 1 161 ? -8.325 0.659 25.519 1.00 73.25 161 ALA A O 1
ATOM 1242 N N . VAL A 1 162 ? -8.932 1.233 27.609 1.00 77.88 162 VAL A N 1
ATOM 1243 C CA . VAL A 1 162 ? -9.925 0.157 27.781 1.00 77.88 162 VAL A CA 1
ATOM 1244 C C . VAL A 1 162 ? -11.080 0.315 26.793 1.00 77.88 162 VAL A C 1
ATOM 1246 O O . VAL A 1 162 ? -11.463 -0.652 26.137 1.00 77.88 162 VAL A O 1
ATOM 1249 N N . VAL A 1 163 ? -11.595 1.535 26.613 1.00 83.12 163 VAL A N 1
ATOM 1250 C CA . VAL A 1 163 ? -12.654 1.810 25.627 1.00 83.12 163 VAL A CA 1
ATOM 1251 C C . VAL A 1 163 ? -12.186 1.489 24.204 1.00 83.12 163 VAL A C 1
ATOM 1253 O O . VAL A 1 163 ? -12.939 0.901 23.427 1.00 83.12 163 VAL A O 1
ATOM 1256 N N . LEU A 1 164 ? -10.950 1.845 23.843 1.00 82.31 164 LEU A N 1
ATOM 1257 C CA . LEU A 1 164 ? -10.385 1.517 22.531 1.00 82.31 164 LEU A CA 1
ATOM 1258 C C . LEU A 1 164 ? -10.190 0.005 22.353 1.00 82.31 164 LEU A C 1
ATOM 1260 O O . LEU A 1 164 ? -10.488 -0.520 21.282 1.00 82.31 164 LEU A O 1
ATOM 1264 N N . ALA A 1 165 ? -9.757 -0.711 23.392 1.00 82.19 165 ALA A N 1
ATOM 1265 C CA . ALA A 1 165 ? -9.636 -2.167 23.360 1.00 82.19 165 ALA A CA 1
ATOM 1266 C C . ALA A 1 165 ? -11.001 -2.857 23.177 1.00 82.19 165 ALA A C 1
ATOM 1268 O O . ALA A 1 165 ? -11.140 -3.698 22.289 1.00 82.19 165 ALA A O 1
ATOM 1269 N N . ALA A 1 166 ? -12.022 -2.438 23.931 1.00 85.31 166 ALA A N 1
ATOM 1270 C CA . ALA A 1 166 ? -13.382 -2.964 23.811 1.00 85.31 166 ALA A CA 1
ATOM 1271 C C . ALA A 1 166 ? -13.975 -2.719 22.412 1.00 85.31 166 ALA A C 1
ATOM 1273 O O . ALA A 1 166 ? -14.586 -3.610 21.822 1.00 85.31 166 ALA A O 1
ATOM 1274 N N . LYS A 1 167 ? -13.737 -1.534 21.827 1.00 86.06 167 LYS A N 1
ATOM 1275 C CA . LYS A 1 167 ? -14.138 -1.235 20.440 1.00 86.06 167 LYS A CA 1
ATOM 1276 C C . LYS A 1 167 ? -13.481 -2.183 19.436 1.00 86.06 167 LYS A C 1
ATOM 1278 O O . LYS A 1 167 ? -14.167 -2.700 18.557 1.00 86.06 167 LYS A O 1
ATOM 1283 N N . ARG A 1 168 ? -12.173 -2.446 19.565 1.00 86.56 168 ARG A N 1
ATOM 1284 C CA . ARG A 1 168 ? -11.459 -3.397 18.688 1.00 86.56 168 ARG A CA 1
ATOM 1285 C C . ARG A 1 168 ? -12.048 -4.801 18.787 1.00 86.56 168 ARG A C 1
ATOM 1287 O O . ARG A 1 168 ? -12.223 -5.463 17.767 1.00 86.56 168 ARG A O 1
ATOM 1294 N N . GLU A 1 169 ? -12.364 -5.250 19.998 1.00 89.06 169 GLU A N 1
ATOM 1295 C CA . GLU A 1 169 ? -12.990 -6.553 20.219 1.00 89.06 169 GLU A CA 1
ATOM 1296 C C . GLU A 1 169 ? -14.378 -6.632 19.573 1.00 89.06 169 GLU A C 1
ATOM 1298 O O . GLU A 1 169 ? -14.666 -7.591 18.858 1.00 89.06 169 GLU A O 1
ATOM 1303 N N . GLN A 1 170 ? -15.195 -5.586 19.717 1.00 88.19 170 GLN A N 1
ATOM 1304 C CA . GLN A 1 170 ? -16.508 -5.505 19.077 1.00 88.19 170 GLN A CA 1
ATOM 1305 C C . GLN A 1 170 ? -16.415 -5.588 17.545 1.00 88.19 170 GLN A C 1
ATOM 1307 O O . GLN A 1 170 ? -17.183 -6.320 16.916 1.00 88.19 170 GLN A O 1
ATOM 1312 N N . VAL A 1 171 ? -15.462 -4.874 16.934 1.00 91.00 171 VAL A N 1
ATOM 1313 C CA . VAL A 1 171 ? -15.223 -4.927 15.481 1.00 91.00 171 VAL A CA 1
ATOM 1314 C C . VAL A 1 171 ? -14.826 -6.338 15.041 1.00 91.00 171 VAL A C 1
ATOM 1316 O O . VAL A 1 171 ? -15.374 -6.848 14.061 1.00 91.00 171 VAL A O 1
ATOM 1319 N N . ARG A 1 172 ? -13.925 -6.999 15.780 1.00 90.75 172 ARG A N 1
ATOM 1320 C CA . ARG A 1 172 ? -13.501 -8.378 15.488 1.00 90.75 172 ARG A CA 1
ATOM 1321 C C . ARG A 1 172 ? -14.643 -9.377 15.628 1.00 90.75 172 ARG A C 1
ATOM 1323 O O . ARG A 1 172 ? -14.816 -10.213 14.747 1.00 90.75 172 ARG A O 1
ATOM 1330 N N . ALA A 1 173 ? -15.444 -9.274 16.686 1.00 89.62 173 ALA A N 1
ATOM 1331 C CA . ALA A 1 173 ? -16.601 -10.140 16.895 1.00 89.62 173 ALA A CA 1
ATOM 1332 C C . ALA A 1 173 ? -17.619 -9.999 15.753 1.00 89.62 173 ALA A C 1
ATOM 1334 O O . ALA A 1 173 ? -18.095 -10.997 15.209 1.00 89.62 173 ALA A O 1
ATOM 1335 N N . PHE A 1 174 ? -17.894 -8.762 15.327 1.00 90.00 174 PHE A N 1
ATOM 1336 C CA . PHE A 1 174 ? -18.757 -8.504 14.178 1.00 90.00 174 PHE A CA 1
ATOM 1337 C C . PHE A 1 174 ? -18.177 -9.086 12.881 1.00 90.00 174 PHE A C 1
ATOM 1339 O O . PHE A 1 174 ? -18.886 -9.760 12.132 1.00 90.00 174 PHE A O 1
ATOM 1346 N N . HIS A 1 175 ? -16.886 -8.878 12.610 1.00 91.25 175 HIS A N 1
ATOM 1347 C CA . HIS A 1 175 ? -16.224 -9.451 11.433 1.00 91.25 175 HIS A CA 1
ATOM 1348 C C . HIS A 1 175 ? -16.271 -10.982 11.424 1.00 91.25 175 HIS A C 1
ATOM 1350 O O . HIS A 1 175 ? -16.601 -11.571 10.392 1.00 91.25 175 HIS A O 1
ATOM 1356 N N . GLN A 1 176 ? -16.027 -11.617 12.571 1.00 91.25 176 GLN A N 1
ATOM 1357 C CA . GLN A 1 176 ? -16.119 -13.064 12.740 1.00 91.25 176 GLN A CA 1
ATOM 1358 C C . GLN A 1 176 ? -17.539 -13.564 12.446 1.00 91.25 176 GLN A C 1
ATOM 1360 O O . GLN A 1 176 ? -17.705 -14.474 11.638 1.00 91.25 176 GLN A O 1
ATOM 1365 N N . GLN A 1 177 ? -18.569 -12.904 12.984 1.00 92.19 177 GLN A N 1
ATOM 1366 C CA . GLN A 1 177 ? -19.971 -13.226 12.697 1.00 92.19 177 GLN A CA 1
ATOM 1367 C C . GLN A 1 177 ? -20.291 -13.135 11.195 1.00 92.19 177 GLN A C 1
ATOM 1369 O O . GLN A 1 177 ? -20.995 -13.983 10.637 1.00 92.19 177 GLN A O 1
ATOM 1374 N N . VAL A 1 178 ? -19.771 -12.114 10.507 1.00 89.88 178 VAL A N 1
ATOM 1375 C CA . VAL A 1 178 ? -19.932 -11.976 9.053 1.00 89.88 178 VAL A CA 1
ATOM 1376 C C . VAL A 1 178 ? -19.203 -13.105 8.315 1.00 89.88 178 VAL A C 1
ATOM 1378 O O . VAL A 1 178 ? -19.781 -13.690 7.395 1.00 89.88 178 VAL A O 1
ATOM 1381 N N . CYS A 1 179 ? -17.974 -13.446 8.713 1.00 90.06 179 CYS A N 1
ATOM 1382 C CA . CYS A 1 179 ? -17.211 -14.557 8.139 1.00 90.06 179 CYS A CA 1
ATOM 1383 C C . CYS A 1 179 ? -17.912 -15.903 8.341 1.00 90.06 179 CYS A C 1
ATOM 1385 O O . CYS A 1 179 ? -17.953 -16.715 7.416 1.00 90.06 179 CYS A O 1
ATOM 1387 N N . ASP A 1 180 ? -18.512 -16.128 9.509 1.00 90.62 180 ASP A N 1
ATOM 1388 C CA . ASP A 1 180 ? -19.242 -17.355 9.810 1.00 90.62 180 ASP A CA 1
ATOM 1389 C C . ASP A 1 180 ? -20.488 -17.519 8.946 1.00 90.62 180 ASP A C 1
ATOM 1391 O O . ASP A 1 180 ? -20.794 -18.622 8.489 1.00 90.62 180 ASP A O 1
ATOM 1395 N N . ARG A 1 181 ? -21.165 -16.408 8.653 1.00 91.00 181 ARG A N 1
ATOM 1396 C CA . ARG A 1 181 ? -22.339 -16.390 7.782 1.00 91.00 181 ARG A CA 1
ATOM 1397 C C . ARG A 1 181 ? -21.989 -16.553 6.306 1.00 91.00 181 ARG A C 1
ATOM 1399 O O . ARG A 1 181 ? -22.685 -17.265 5.592 1.00 91.00 181 ARG A O 1
ATOM 1406 N N . LEU A 1 182 ? -20.957 -15.855 5.831 1.00 88.81 182 LEU A N 1
ATOM 1407 C CA . LEU A 1 182 ? -20.634 -15.792 4.401 1.00 88.81 182 LEU A CA 1
ATOM 1408 C C . LEU A 1 182 ? -19.642 -16.867 3.945 1.00 88.81 182 LEU A C 1
ATOM 1410 O O . LEU A 1 182 ? -19.519 -17.079 2.742 1.00 88.81 182 LEU A O 1
ATOM 1414 N N . ARG A 1 183 ? -18.920 -17.508 4.877 1.00 86.81 183 ARG A N 1
ATOM 1415 C CA . ARG A 1 183 ? -17.857 -18.498 4.615 1.00 86.81 183 ARG A CA 1
ATOM 1416 C C . ARG A 1 183 ? -16.941 -18.084 3.448 1.00 86.81 183 ARG A C 1
ATOM 1418 O O . ARG A 1 183 ? -16.781 -18.836 2.484 1.00 86.81 183 ARG A O 1
ATOM 1425 N N . PRO A 1 184 ? -16.364 -16.868 3.491 1.00 82.94 184 PRO A N 1
ATOM 1426 C CA . PRO A 1 184 ? -15.581 -16.349 2.383 1.00 82.94 184 PRO A CA 1
ATOM 1427 C C . PRO A 1 184 ? -14.350 -17.229 2.143 1.00 82.94 184 PRO A C 1
ATOM 1429 O O . PRO A 1 184 ? -13.667 -17.645 3.079 1.00 82.94 184 PRO A O 1
ATOM 1432 N N . GLY A 1 185 ? -14.045 -17.497 0.873 1.00 80.50 185 GLY A N 1
ATOM 1433 C CA . GLY A 1 185 ? -12.826 -18.213 0.510 1.00 80.50 185 GLY A CA 1
ATOM 1434 C C . GLY A 1 185 ? -11.577 -17.464 0.980 1.00 80.50 185 GLY A C 1
ATOM 1435 O O . GLY A 1 185 ? -11.550 -16.232 1.030 1.00 80.50 185 GLY A O 1
ATOM 1436 N N . ARG A 1 186 ? -10.506 -18.203 1.293 1.00 78.06 186 ARG A N 1
ATOM 1437 C CA . ARG A 1 186 ? -9.222 -17.582 1.629 1.00 78.06 186 ARG A CA 1
ATOM 1438 C C . ARG A 1 186 ? -8.703 -16.846 0.402 1.00 78.06 186 ARG A C 1
ATOM 1440 O O . ARG A 1 186 ? -8.484 -17.465 -0.641 1.00 78.06 186 ARG A O 1
ATOM 1447 N N . TRP A 1 187 ? -8.457 -15.544 0.534 1.00 79.38 187 TRP A N 1
ATOM 1448 C CA . TRP A 1 187 ? -7.697 -14.834 -0.483 1.00 79.38 187 TRP A CA 1
ATOM 1449 C C . TRP A 1 187 ? -6.307 -15.458 -0.528 1.00 79.38 187 TRP A C 1
ATOM 1451 O O . TRP A 1 187 ? -5.487 -15.283 0.377 1.00 79.38 187 TRP A O 1
ATOM 1461 N N . ARG A 1 188 ? -6.064 -16.241 -1.577 1.00 65.50 188 ARG A N 1
ATOM 1462 C CA . ARG A 1 188 ? -4.719 -16.609 -1.977 1.00 65.50 188 ARG A CA 1
ATOM 1463 C C . ARG A 1 188 ? -4.124 -15.306 -2.476 1.00 65.50 188 ARG A C 1
ATOM 1465 O O . ARG A 1 188 ? -4.262 -14.951 -3.646 1.00 65.50 188 ARG A O 1
ATOM 1472 N N . GLY A 1 189 ? -3.501 -14.556 -1.564 1.00 62.19 189 GLY A N 1
ATOM 1473 C CA . GLY A 1 189 ? -2.470 -13.618 -1.983 1.00 62.19 189 GLY A CA 1
ATOM 1474 C C . GLY A 1 189 ? -1.577 -14.351 -2.965 1.00 62.19 189 GLY A C 1
ATOM 1475 O O . GLY A 1 189 ? -1.505 -15.569 -2.904 1.00 62.19 189 GLY A O 1
ATOM 1476 N N . GLY A 1 190 ? -1.017 -13.678 -3.959 1.00 52.28 190 GLY A N 1
ATOM 1477 C CA . GLY A 1 190 ? -0.358 -14.423 -5.032 1.00 52.28 190 GLY A CA 1
ATOM 1478 C C . GLY A 1 190 ? 0.886 -15.174 -4.544 1.00 52.28 190 GLY A C 1
ATOM 1479 O O . GLY A 1 190 ? 2.017 -14.691 -4.576 1.00 52.28 190 GLY A O 1
ATOM 1480 N N . ASP A 1 191 ? 0.635 -16.399 -4.127 1.00 44.62 191 ASP A N 1
ATOM 1481 C CA . ASP A 1 191 ? 1.569 -17.474 -3.916 1.00 44.62 191 ASP A CA 1
ATOM 1482 C C . ASP A 1 191 ? 2.037 -17.904 -5.296 1.00 44.62 191 ASP A C 1
ATOM 1484 O O . ASP A 1 191 ? 1.534 -18.861 -5.874 1.00 44.62 191 ASP A O 1
ATOM 1488 N N . ARG A 1 192 ? 2.909 -17.069 -5.857 1.00 47.44 192 ARG A N 1
ATOM 1489 C CA . ARG A 1 192 ? 4.176 -17.405 -6.498 1.00 47.44 192 ARG A CA 1
ATOM 1490 C C . ARG A 1 192 ? 5.003 -16.143 -6.301 1.00 47.44 192 ARG A C 1
ATOM 1492 O O . ARG A 1 192 ? 4.698 -15.118 -6.917 1.00 47.44 192 ARG A O 1
ATOM 1499 N N . GLY A 1 193 ? 5.994 -16.188 -5.406 1.00 46.22 193 GLY A N 1
ATOM 1500 C CA . GLY A 1 193 ? 7.119 -15.264 -5.532 1.00 46.22 193 GLY A CA 1
ATOM 1501 C C . GLY A 1 193 ? 7.534 -15.314 -6.999 1.00 46.22 193 GLY A C 1
ATOM 1502 O O . GLY A 1 193 ? 7.515 -16.409 -7.579 1.00 46.22 193 GLY A O 1
ATOM 1503 N N . PRO A 1 194 ? 7.716 -14.169 -7.665 1.00 49.41 194 PRO A N 1
ATOM 1504 C CA . PRO A 1 194 ? 7.979 -14.229 -9.082 1.00 49.41 194 PRO A CA 1
ATOM 1505 C C . PRO A 1 194 ? 9.240 -15.084 -9.248 1.00 49.41 194 PRO A C 1
ATOM 1507 O O . PRO A 1 194 ? 10.213 -14.897 -8.525 1.00 49.41 194 PRO A O 1
ATOM 1510 N N . THR A 1 195 ? 9.226 -16.041 -10.179 1.00 57.31 195 THR A N 1
ATOM 1511 C CA . THR A 1 195 ? 10.430 -16.807 -10.562 1.00 57.31 195 THR A CA 1
ATOM 1512 C C . THR A 1 195 ? 11.586 -15.887 -10.971 1.00 57.31 195 THR A C 1
ATOM 1514 O O . THR A 1 195 ? 12.705 -16.343 -11.132 1.00 57.31 195 THR A O 1
ATOM 1517 N N . THR A 1 196 ? 11.301 -14.595 -11.136 1.00 70.12 196 THR A N 1
ATOM 1518 C CA . THR A 1 196 ? 12.221 -13.508 -11.436 1.00 70.12 196 THR A CA 1
ATOM 1519 C C . THR A 1 196 ? 11.979 -12.348 -10.472 1.00 70.12 196 THR A C 1
ATOM 1521 O O . THR A 1 196 ? 10.864 -11.831 -10.414 1.00 70.12 196 THR A O 1
ATOM 1524 N N . TRP A 1 197 ? 13.006 -11.899 -9.765 1.00 84.44 197 TRP A N 1
ATOM 1525 C CA . TRP A 1 197 ? 12.963 -10.781 -8.817 1.00 84.44 197 TRP A CA 1
ATOM 1526 C C . TRP A 1 197 ? 13.845 -9.638 -9.323 1.00 84.44 197 TRP A C 1
ATOM 1528 O O . TRP A 1 197 ? 14.799 -9.874 -10.055 1.00 84.44 197 TRP A O 1
ATOM 1538 N N . SER A 1 198 ? 13.513 -8.401 -8.955 1.00 91.44 198 SER A N 1
ATOM 1539 C CA . SER A 1 198 ? 14.359 -7.232 -9.196 1.00 91.44 198 SER A CA 1
ATOM 1540 C C . SER A 1 198 ? 14.746 -6.621 -7.855 1.00 91.44 198 SER A C 1
ATOM 1542 O O . SER A 1 198 ? 13.940 -5.950 -7.203 1.00 91.44 198 SER A O 1
ATOM 1544 N N . GLU A 1 199 ? 15.988 -6.845 -7.444 1.00 91.50 199 GLU A N 1
ATOM 1545 C CA . GLU A 1 199 ? 16.589 -6.227 -6.268 1.00 91.50 199 GLU A CA 1
ATOM 1546 C C . GLU A 1 199 ? 16.661 -4.707 -6.432 1.00 91.50 199 GLU A C 1
ATOM 1548 O O . GLU A 1 199 ? 16.345 -3.963 -5.499 1.00 91.50 199 GLU A O 1
ATOM 1553 N N . GLY A 1 200 ? 16.991 -4.230 -7.638 1.00 93.19 200 GLY A N 1
ATOM 1554 C CA . GLY A 1 200 ? 16.990 -2.806 -7.968 1.00 93.19 200 GLY A CA 1
ATOM 1555 C C . GLY A 1 200 ? 15.618 -2.167 -7.747 1.00 93.19 200 GLY A C 1
ATOM 1556 O O . GLY A 1 200 ? 15.508 -1.133 -7.078 1.00 93.19 200 GLY A O 1
ATOM 1557 N N . GLY A 1 201 ? 14.564 -2.820 -8.244 1.00 94.25 201 GLY A N 1
ATOM 1558 C CA . GLY A 1 201 ? 13.180 -2.401 -8.045 1.00 94.25 201 GLY A CA 1
ATOM 1559 C C . GLY A 1 201 ? 12.771 -2.434 -6.584 1.00 94.25 201 GLY A C 1
ATOM 1560 O O . GLY A 1 201 ? 12.272 -1.435 -6.068 1.00 94.25 201 GLY A O 1
ATOM 1561 N N . ALA A 1 202 ? 13.029 -3.536 -5.884 1.00 95.31 202 ALA A N 1
ATOM 1562 C CA . ALA A 1 202 ? 12.663 -3.681 -4.482 1.00 95.31 202 ALA A CA 1
ATOM 1563 C C . ALA A 1 202 ? 13.343 -2.653 -3.577 1.00 95.31 202 ALA A C 1
ATOM 1565 O O . ALA A 1 202 ? 12.681 -2.039 -2.737 1.00 95.31 202 ALA A O 1
ATOM 1566 N N . ARG A 1 203 ? 14.643 -2.409 -3.769 1.00 96.44 203 ARG A N 1
ATOM 1567 C CA . ARG A 1 203 ? 15.387 -1.388 -3.024 1.00 96.44 203 ARG A CA 1
ATOM 1568 C C . ARG A 1 203 ? 14.825 0.010 -3.273 1.00 96.44 203 ARG A C 1
ATOM 1570 O O . ARG A 1 203 ? 14.518 0.709 -2.307 1.00 96.44 203 ARG A O 1
ATOM 1577 N N . ALA A 1 204 ? 14.621 0.387 -4.536 1.00 97.38 204 ALA A N 1
ATOM 1578 C CA . ALA A 1 204 ? 14.038 1.681 -4.891 1.00 97.38 204 ALA A CA 1
ATOM 1579 C C . ALA A 1 204 ? 12.615 1.846 -4.328 1.00 97.38 204 ALA A C 1
ATOM 1581 O O . ALA A 1 204 ? 12.249 2.914 -3.831 1.00 97.38 204 ALA A O 1
ATOM 1582 N N . GLY A 1 205 ? 11.831 0.765 -4.342 1.00 97.56 205 GLY A N 1
ATOM 1583 C CA . GLY A 1 205 ? 10.515 0.686 -3.720 1.00 97.56 205 GLY A CA 1
ATOM 1584 C C . GLY A 1 205 ? 10.573 0.949 -2.218 1.00 97.56 205 GLY A C 1
ATOM 1585 O O . GLY A 1 205 ? 9.871 1.834 -1.729 1.00 97.56 205 GLY A O 1
ATOM 1586 N N . ARG A 1 206 ? 11.448 0.244 -1.488 1.00 98.06 206 ARG A N 1
ATOM 1587 C CA . ARG A 1 206 ? 11.655 0.438 -0.041 1.00 98.06 206 ARG A CA 1
ATOM 1588 C C . ARG A 1 206 ? 12.076 1.873 0.279 1.00 98.06 206 ARG A C 1
ATOM 1590 O O . ARG A 1 206 ? 11.546 2.485 1.199 1.00 98.06 206 ARG A O 1
ATOM 1597 N N . GLU A 1 207 ? 12.990 2.452 -0.494 1.00 97.81 207 GLU A N 1
ATOM 1598 C CA . GLU A 1 207 ? 13.421 3.846 -0.328 1.00 97.81 207 GLU A CA 1
ATOM 1599 C C . GLU A 1 207 ? 12.299 4.859 -0.563 1.00 97.81 207 GLU A C 1
ATOM 1601 O O . GLU A 1 207 ? 12.149 5.810 0.209 1.00 97.81 207 GLU A O 1
ATOM 1606 N N . ALA A 1 208 ? 11.495 4.665 -1.608 1.00 97.81 208 ALA A N 1
ATOM 1607 C CA . ALA A 1 208 ? 10.311 5.481 -1.848 1.00 97.81 208 ALA A CA 1
ATOM 1608 C C . ALA A 1 208 ? 9.285 5.319 -0.716 1.00 97.81 208 ALA A C 1
ATOM 1610 O O . ALA A 1 208 ? 8.739 6.314 -0.240 1.00 97.81 208 ALA A O 1
ATOM 1611 N N . GLY A 1 209 ? 9.087 4.090 -0.235 1.00 96.69 209 GLY A N 1
ATOM 1612 C CA . GLY A 1 209 ? 8.234 3.771 0.905 1.00 96.69 209 GLY A CA 1
ATOM 1613 C C . GLY A 1 209 ? 8.683 4.475 2.182 1.00 96.69 209 GLY A C 1
ATOM 1614 O O . GLY A 1 209 ? 7.846 5.043 2.872 1.00 96.69 209 GLY A O 1
ATOM 1615 N N . ARG A 1 210 ? 9.991 4.559 2.459 1.00 95.81 210 ARG A N 1
ATOM 1616 C CA . ARG A 1 210 ? 10.541 5.302 3.610 1.00 95.81 210 ARG A CA 1
ATOM 1617 C C . ARG A 1 210 ? 10.276 6.805 3.544 1.00 95.81 210 ARG A C 1
ATOM 1619 O O . ARG A 1 210 ? 10.003 7.416 4.573 1.00 95.81 210 ARG A O 1
ATOM 1626 N N . ARG A 1 211 ? 10.324 7.395 2.346 1.00 95.56 211 ARG A N 1
ATOM 1627 C CA . ARG A 1 211 ? 10.092 8.836 2.125 1.00 95.56 211 ARG A CA 1
ATOM 1628 C C . ARG A 1 211 ? 8.617 9.214 1.994 1.00 95.56 211 ARG A C 1
ATOM 1630 O O . ARG A 1 211 ? 8.297 10.398 2.044 1.00 95.56 211 ARG A O 1
ATOM 1637 N N . ALA A 1 212 ? 7.729 8.241 1.805 1.00 95.25 212 ALA A N 1
ATOM 1638 C CA . ALA A 1 212 ? 6.309 8.499 1.625 1.00 95.25 212 ALA A CA 1
ATOM 1639 C C . ALA A 1 212 ? 5.691 9.161 2.868 1.00 95.25 212 ALA A C 1
ATOM 1641 O O . ALA A 1 212 ? 5.961 8.772 4.014 1.00 95.25 212 ALA A O 1
ATOM 1642 N N . ALA A 1 213 ? 4.825 10.142 2.632 1.00 90.12 213 ALA A N 1
ATOM 1643 C CA . ALA A 1 213 ? 4.107 10.852 3.675 1.00 90.12 213 ALA A CA 1
ATOM 1644 C C . ALA A 1 213 ? 2.956 9.984 4.201 1.00 90.12 213 ALA A C 1
ATOM 1646 O O . ALA A 1 213 ? 2.029 9.665 3.459 1.00 90.12 213 ALA A O 1
ATOM 1647 N N . VAL A 1 214 ? 3.024 9.630 5.488 1.00 78.94 214 VAL A N 1
ATOM 1648 C CA . VAL A 1 214 ? 2.016 8.815 6.200 1.00 78.94 214 VAL A CA 1
ATOM 1649 C C . VAL A 1 214 ? 1.106 9.686 7.089 1.00 78.94 214 VAL A C 1
ATOM 1651 O O . VAL A 1 214 ? 0.088 9.213 7.569 1.00 78.94 214 VAL A O 1
ATOM 1654 N N . GLY A 1 215 ? 1.429 10.975 7.276 1.00 62.03 215 GLY A N 1
ATOM 1655 C CA . GLY A 1 215 ? 0.773 11.853 8.262 1.00 62.03 215 GLY A CA 1
ATOM 1656 C C . GLY A 1 215 ? 0.051 13.093 7.723 1.00 62.03 215 GLY A C 1
ATOM 1657 O O . GLY A 1 215 ? -0.435 13.884 8.519 1.00 62.03 215 GLY A O 1
ATOM 1658 N N . ARG A 1 216 ? -0.033 13.302 6.403 1.00 48.78 216 ARG A N 1
ATOM 1659 C CA . ARG A 1 216 ? -0.840 14.395 5.826 1.00 48.78 216 ARG A CA 1
ATOM 1660 C C . ARG A 1 216 ? -2.067 13.816 5.135 1.00 48.78 216 ARG A C 1
ATOM 1662 O O . ARG A 1 216 ? -2.104 13.705 3.914 1.00 48.78 216 ARG A O 1
ATOM 1669 N N . ALA A 1 217 ? -3.052 13.404 5.927 1.00 42.56 217 ALA A N 1
ATOM 1670 C CA . ALA A 1 217 ? -4.419 13.382 5.427 1.00 42.56 217 ALA A CA 1
ATOM 1671 C C . ALA A 1 217 ? -4.822 14.846 5.186 1.00 42.56 217 ALA A C 1
ATOM 1673 O O . ALA A 1 217 ? -4.580 15.691 6.046 1.00 42.56 217 ALA A O 1
ATOM 1674 N N . HIS A 1 218 ? -5.333 15.157 3.996 1.00 37.56 218 HIS A N 1
ATOM 1675 C CA . HIS A 1 218 ? -5.733 16.504 3.595 1.00 37.56 218 HIS A CA 1
ATOM 1676 C C . HIS A 1 218 ? -6.792 17.080 4.547 1.00 37.56 218 HIS A C 1
ATOM 1678 O O . HIS A 1 218 ? -7.985 16.863 4.367 1.00 37.56 218 HIS A O 1
ATOM 1684 N N . GLY A 1 219 ? -6.350 17.842 5.542 1.00 36.50 219 GLY A N 1
ATOM 1685 C CA . GLY A 1 219 ? -7.145 18.883 6.171 1.00 36.50 219 GLY A CA 1
ATOM 1686 C C . GLY A 1 219 ? -6.765 20.204 5.526 1.00 36.50 219 GLY A C 1
ATOM 1687 O O . GLY A 1 219 ? -5.923 20.892 6.073 1.00 36.50 219 GLY A O 1
ATOM 1688 N N . GLU A 1 220 ? -7.297 20.492 4.337 1.00 35.66 220 GLU A N 1
ATOM 1689 C CA . GLU A 1 220 ? -7.270 21.823 3.707 1.00 35.66 220 GLU A CA 1
ATOM 1690 C C . GLU A 1 220 ? -8.117 21.792 2.423 1.00 35.66 220 GLU A C 1
ATOM 1692 O O . GLU A 1 220 ? -7.616 21.773 1.305 1.00 35.66 220 GLU A O 1
ATOM 1697 N N . LEU A 1 221 ? -9.438 21.735 2.593 1.00 36.25 221 LEU A N 1
ATOM 1698 C CA . LEU A 1 221 ? -10.401 22.214 1.599 1.00 36.25 221 LEU A CA 1
ATOM 1699 C C . LEU A 1 221 ? -11.555 22.888 2.344 1.00 36.25 221 LEU A C 1
ATOM 1701 O O . LEU A 1 221 ? -12.628 22.314 2.496 1.00 36.25 221 LEU A O 1
ATOM 1705 N N . SER A 1 222 ? -11.294 24.094 2.853 1.00 35.59 222 SER A N 1
ATOM 1706 C CA . SER A 1 222 ? -12.303 25.151 2.967 1.00 35.59 222 SER A CA 1
ATOM 1707 C C . SER A 1 222 ? -11.620 26.488 3.269 1.00 35.59 222 SER A C 1
ATOM 1709 O O . SER A 1 222 ? -11.317 26.785 4.425 1.00 35.59 222 SER A O 1
ATOM 1711 N N . ARG A 1 223 ? -11.375 27.281 2.224 1.00 33.84 223 ARG A N 1
ATOM 1712 C CA . ARG A 1 223 ? -11.666 28.721 2.145 1.00 33.84 223 ARG A CA 1
ATOM 1713 C C . ARG A 1 223 ? -11.451 29.205 0.720 1.00 33.84 223 ARG A C 1
ATOM 1715 O O . ARG A 1 223 ? -10.447 28.779 0.113 1.00 33.84 223 ARG A O 1
#

InterPro domains:
  IPR055592 Domain of unknown function DUF7168 [PF23771] (12-132)